Protein AF-A0A522CYC9-F1 (afdb_monomer)

Mean predicted aligned error: 10.77 Å

pLDDT: mean 76.11, std 18.71, range [29.5, 96.12]

Secondary structure (DSSP, 8-state):
-HHHHHHHHHHHHHHHHHHHHHHHHHHHHHH--HHHHHHHHHHHHTTSTTHHHHHHHHHHTTPEEEEE---STT--EEEETTSSS-EEEEE--S-HHHHHHHHHHHHHHHHHTTT-TT---TTT-SSSHHHHHHHHHHHHHHHHHHHHHHHHHHHHTT-THHHHHHTSSTTSHHHHHHHHHHHHS-GGGSSSHHHHHHHHHHHIIIIITHHHHHHHHHHHHHHHHT--SHHHHHHHHHHSPPP-----SSGGGGG-HHHHTS-HHHHHHHHHHHS-HHHHHHHHHHHHHHHTGGG--HHHHHHHHHHHHHHHHHHH-S-TT---------HHHHHHHHHHHHHTS--S--------

Structure (mmCIF, N/CA/C/O backbone):
data_AF-A0A522CYC9-F1
#
_entry.id   AF-A0A522CYC9-F1
#
loop_
_atom_site.group_PDB
_atom_site.id
_atom_site.type_symbol
_atom_site.label_atom_id
_atom_site.label_alt_id
_atom_site.label_comp_id
_atom_site.label_asym_id
_atom_site.label_entity_id
_atom_site.label_seq_id
_atom_site.pdbx_PDB_ins_code
_atom_site.Cartn_x
_atom_site.Cartn_y
_atom_site.Cartn_z
_atom_site.occupancy
_atom_site.B_iso_or_equiv
_atom_site.auth_seq_id
_atom_site.auth_comp_id
_atom_site.auth_asym_id
_atom_site.auth_atom_id
_atom_site.pdbx_PDB_model_num
ATOM 1 N N . MET A 1 1 ? 45.125 -26.666 10.778 1.00 46.59 1 MET A N 1
ATOM 2 C CA . MET A 1 1 ? 44.553 -25.326 10.512 1.00 46.59 1 MET A CA 1
ATOM 3 C C . MET A 1 1 ? 43.041 -25.344 10.253 1.00 46.59 1 MET A C 1
ATOM 5 O O . MET A 1 1 ? 42.410 -24.363 10.604 1.00 46.59 1 MET A O 1
ATOM 9 N N . ALA A 1 2 ? 42.432 -26.442 9.775 1.00 42.53 2 ALA A N 1
ATOM 10 C CA . ALA A 1 2 ? 40.970 -26.543 9.602 1.00 42.53 2 ALA A CA 1
ATOM 11 C C . ALA A 1 2 ? 40.150 -26.482 10.919 1.00 42.53 2 ALA A C 1
ATOM 13 O O . ALA A 1 2 ? 39.119 -25.826 10.970 1.00 42.53 2 ALA A O 1
ATOM 14 N N . ALA A 1 3 ? 40.645 -27.060 12.022 1.00 38.72 3 ALA A N 1
ATOM 15 C CA . ALA A 1 3 ? 39.919 -27.088 13.304 1.00 38.72 3 ALA A CA 1
ATOM 16 C C . ALA A 1 3 ? 39.781 -25.718 14.012 1.00 38.72 3 ALA A C 1
ATOM 18 O O . ALA A 1 3 ? 38.920 -25.551 14.871 1.00 38.72 3 ALA A O 1
ATOM 19 N N . VAL A 1 4 ? 40.618 -24.733 13.658 1.00 41.41 4 VAL A N 1
ATOM 20 C CA . VAL A 1 4 ? 40.588 -23.381 14.254 1.00 41.41 4 VAL A CA 1
ATOM 21 C C . VAL A 1 4 ? 39.594 -22.471 13.515 1.00 41.41 4 VAL A C 1
ATOM 23 O O . VAL A 1 4 ? 38.982 -21.606 14.137 1.00 41.41 4 VAL A O 1
ATOM 26 N N . GLN A 1 5 ? 39.364 -22.705 12.215 1.00 38.16 5 GLN A N 1
ATOM 27 C CA . GLN A 1 5 ? 38.328 -22.011 11.437 1.00 38.16 5 GLN A CA 1
ATOM 28 C C . GLN A 1 5 ? 36.912 -22.470 11.824 1.00 38.16 5 GLN A C 1
ATOM 30 O O . GLN A 1 5 ? 36.059 -21.619 12.070 1.00 38.16 5 GLN A O 1
ATOM 35 N N . ASP A 1 6 ? 36.694 -23.774 12.034 1.00 40.94 6 ASP A N 1
ATOM 36 C CA . ASP A 1 6 ? 35.400 -24.309 12.500 1.00 40.94 6 ASP A CA 1
ATOM 37 C C . ASP A 1 6 ? 35.011 -23.812 13.904 1.00 40.94 6 ASP A C 1
ATOM 39 O O . ASP A 1 6 ? 33.834 -23.591 14.197 1.00 40.94 6 ASP A O 1
ATOM 43 N N . GLN A 1 7 ? 35.981 -23.601 14.801 1.00 39.69 7 GLN A N 1
ATOM 44 C CA . GLN A 1 7 ? 35.713 -23.022 16.122 1.00 39.69 7 GLN A CA 1
ATOM 45 C C . GLN A 1 7 ? 35.408 -21.521 16.057 1.00 39.69 7 GLN A C 1
ATOM 47 O O . GLN A 1 7 ? 34.560 -21.055 16.819 1.00 39.69 7 GLN A O 1
ATOM 52 N N . ALA A 1 8 ? 36.043 -20.765 15.157 1.00 41.94 8 ALA A N 1
ATOM 53 C CA . ALA A 1 8 ? 35.801 -19.331 14.974 1.00 41.94 8 ALA A CA 1
ATOM 54 C C . ALA A 1 8 ? 34.427 -19.039 14.332 1.00 41.94 8 ALA A C 1
ATOM 56 O O . ALA A 1 8 ? 33.714 -18.125 14.756 1.00 41.94 8 ALA A O 1
ATOM 57 N N . GLU A 1 9 ? 33.997 -19.852 13.365 1.00 42.03 9 GLU A N 1
ATOM 58 C CA . GLU A 1 9 ? 32.658 -19.755 12.762 1.00 42.03 9 GLU A CA 1
ATOM 59 C C . GLU A 1 9 ? 31.554 -20.196 13.739 1.00 42.03 9 GLU A C 1
ATOM 61 O O . GLU A 1 9 ? 30.515 -19.539 13.861 1.00 42.03 9 GLU A O 1
ATOM 66 N N . ASN A 1 10 ? 31.800 -21.237 14.543 1.00 51.25 10 ASN A N 1
ATOM 67 C CA . ASN A 1 10 ? 30.853 -21.665 15.577 1.00 51.25 10 ASN A CA 1
ATOM 68 C C . ASN A 1 10 ? 30.738 -20.675 16.746 1.00 51.25 10 ASN A C 1
ATOM 70 O O . ASN A 1 10 ? 29.635 -20.462 17.260 1.00 51.25 10 ASN A O 1
ATOM 74 N N . SER A 1 11 ? 31.841 -20.047 17.159 1.00 49.53 11 SER A N 1
ATOM 75 C CA . SER A 1 11 ? 31.857 -19.060 18.250 1.00 49.53 11 SER A CA 1
ATOM 76 C C . SER A 1 11 ? 31.283 -17.706 17.827 1.00 49.53 11 SER A C 1
ATOM 78 O O . SER A 1 11 ? 30.498 -17.128 18.580 1.00 49.53 11 SER A O 1
ATOM 80 N N . SER A 1 12 ? 31.548 -17.241 16.603 1.00 57.38 12 SER A N 1
ATOM 81 C CA . SER A 1 12 ? 30.874 -16.063 16.033 1.00 57.38 12 SER A CA 1
ATOM 82 C C . SER A 1 12 ? 29.373 -16.309 15.816 1.00 57.38 12 SER A C 1
ATOM 84 O O . SER A 1 12 ? 28.549 -15.446 16.127 1.00 57.38 12 SER A O 1
ATOM 86 N N . GLY A 1 13 ? 28.980 -17.515 15.395 1.00 65.38 13 GLY A N 1
ATOM 87 C CA . GLY A 1 13 ? 27.580 -17.939 15.334 1.00 65.38 13 GLY A CA 1
ATOM 88 C C . GLY A 1 13 ? 26.902 -17.988 16.708 1.00 65.38 13 GLY A C 1
ATOM 89 O O . GLY A 1 13 ? 25.763 -17.540 16.851 1.00 65.38 13 GLY A O 1
ATOM 90 N N . ALA A 1 14 ? 27.592 -18.489 17.737 1.00 70.69 14 ALA A N 1
ATOM 91 C CA . ALA A 1 14 ? 27.088 -18.531 19.110 1.00 70.69 14 ALA A CA 1
ATOM 92 C C . ALA A 1 14 ? 26.943 -17.129 19.715 1.00 70.69 14 ALA A C 1
ATOM 94 O O . ALA A 1 14 ? 25.893 -16.822 20.282 1.00 70.69 14 ALA A O 1
ATOM 95 N N . PHE A 1 15 ? 27.937 -16.259 19.523 1.00 71.94 15 PHE A N 1
ATOM 96 C CA . PHE A 1 15 ? 27.879 -14.862 19.943 1.00 71.94 15 PHE A CA 1
ATOM 97 C C . PHE A 1 15 ? 26.728 -14.120 19.258 1.00 71.94 15 PHE A C 1
ATOM 99 O O . PHE A 1 15 ? 25.930 -13.472 19.928 1.00 71.94 15 PHE A O 1
ATOM 106 N N . ASN A 1 16 ? 26.556 -14.287 17.943 1.00 69.88 16 ASN A N 1
ATOM 107 C CA . ASN A 1 16 ? 25.453 -13.669 17.206 1.00 69.88 16 ASN A CA 1
ATOM 108 C C . ASN A 1 16 ? 24.076 -14.166 17.674 1.00 69.88 16 ASN A C 1
ATOM 110 O O . ASN A 1 16 ? 23.132 -13.378 17.764 1.00 69.88 16 ASN A O 1
ATOM 114 N N . ARG A 1 17 ? 23.939 -15.457 18.005 1.00 75.62 17 ARG A N 1
ATOM 115 C CA . ARG A 1 17 ? 22.706 -16.003 18.601 1.00 75.62 17 ARG A CA 1
ATOM 116 C C . ARG A 1 17 ? 22.456 -15.440 20.000 1.00 75.62 17 ARG A C 1
ATOM 118 O O . ARG A 1 17 ? 21.324 -15.058 20.295 1.00 75.62 17 ARG A O 1
ATOM 125 N N . ALA A 1 18 ? 23.490 -15.343 20.834 1.00 75.06 18 ALA A N 1
ATOM 126 C CA . ALA A 1 18 ? 23.397 -14.773 22.175 1.00 75.06 18 ALA A CA 1
ATOM 127 C C . ALA A 1 18 ? 23.039 -13.280 22.132 1.00 75.06 18 ALA A C 1
ATOM 129 O O . ALA A 1 18 ? 22.111 -12.861 22.815 1.00 75.06 18 ALA A O 1
ATOM 130 N N . ALA A 1 19 ? 23.685 -12.498 21.264 1.00 73.31 19 ALA A N 1
ATOM 131 C CA . ALA A 1 19 ? 23.404 -11.080 21.065 1.00 73.31 19 ALA A CA 1
ATOM 132 C C . ALA A 1 19 ? 21.971 -10.841 20.561 1.00 73.31 19 ALA A C 1
ATOM 134 O O . ALA A 1 19 ? 21.268 -9.985 21.095 1.00 73.31 19 ALA A O 1
ATOM 135 N N . LYS A 1 20 ? 21.488 -11.637 19.594 1.00 73.81 20 LYS A N 1
ATOM 136 C CA . LYS A 1 20 ? 20.085 -11.584 19.140 1.00 73.81 20 LYS A CA 1
ATOM 137 C C . LYS A 1 20 ? 19.104 -11.952 20.255 1.00 73.81 20 LYS A C 1
ATOM 139 O O . LYS A 1 20 ? 18.082 -11.286 20.404 1.00 73.81 20 LYS A O 1
ATOM 144 N N . SER A 1 21 ? 19.419 -12.977 21.045 1.00 79.25 21 SER A N 1
ATOM 145 C CA . SER A 1 21 ? 18.577 -13.423 22.163 1.00 79.25 21 SER A CA 1
ATOM 146 C C . SER A 1 21 ? 18.521 -12.376 23.274 1.00 79.25 21 SER A C 1
ATOM 148 O O . SER A 1 21 ? 17.442 -12.054 23.761 1.00 79.25 21 SER A O 1
ATOM 150 N N . PHE A 1 22 ? 19.662 -11.782 23.624 1.00 80.38 22 PHE A N 1
ATOM 151 C CA . PHE A 1 22 ? 19.756 -10.705 24.604 1.00 80.38 22 PHE A CA 1
ATOM 152 C C . PHE A 1 22 ? 19.054 -9.431 24.121 1.00 80.38 22 PHE A C 1
ATOM 154 O O . PHE A 1 22 ? 18.290 -8.831 24.872 1.00 80.38 22 PHE A O 1
ATOM 161 N N . GLY A 1 23 ? 19.228 -9.059 22.849 1.00 78.44 23 GLY A N 1
ATOM 162 C CA . GLY A 1 23 ? 18.508 -7.946 22.231 1.00 78.44 23 GLY A CA 1
ATOM 163 C C . GLY A 1 23 ? 16.993 -8.158 22.235 1.00 78.44 23 GLY A C 1
ATOM 164 O O . GLY A 1 23 ? 16.251 -7.262 22.626 1.00 78.44 23 GLY A O 1
ATOM 165 N N . SER A 1 24 ? 16.523 -9.359 21.880 1.00 76.69 24 SER A N 1
ATOM 166 C CA . SER A 1 24 ? 15.102 -9.722 21.978 1.00 76.69 24 SER A CA 1
ATOM 167 C C . SER A 1 24 ? 14.603 -9.697 23.424 1.00 76.69 24 SER A C 1
ATOM 169 O O . SER A 1 24 ? 13.508 -9.199 23.679 1.00 76.69 24 SER A O 1
ATOM 171 N N . TRP A 1 25 ? 15.401 -10.173 24.382 1.00 81.56 25 TRP A N 1
ATOM 172 C CA . TRP A 1 25 ? 15.061 -10.116 25.801 1.00 81.56 25 TRP A CA 1
ATOM 173 C C . TRP A 1 25 ? 14.920 -8.671 26.290 1.00 81.56 25 TRP A C 1
ATOM 175 O O . TRP A 1 25 ? 13.873 -8.328 26.833 1.00 81.56 25 TRP A O 1
ATOM 185 N N . LEU A 1 26 ? 15.903 -7.800 26.028 1.00 83.25 26 LEU A N 1
ATOM 186 C CA . LEU A 1 26 ? 15.838 -6.370 26.362 1.00 83.25 26 LEU A CA 1
ATOM 187 C C . LEU A 1 26 ? 14.618 -5.695 25.727 1.00 83.25 26 LEU A C 1
ATOM 189 O O . LEU A 1 26 ? 13.920 -4.910 26.371 1.00 83.25 26 LEU A O 1
ATOM 193 N N . TYR A 1 27 ? 14.328 -6.030 24.471 1.00 79.94 27 TYR A N 1
ATOM 194 C CA . TYR A 1 27 ? 13.169 -5.503 23.763 1.00 79.94 27 TYR A CA 1
ATOM 195 C C . TYR A 1 27 ? 11.852 -5.940 24.423 1.00 79.94 27 TYR A C 1
ATOM 197 O O . TYR A 1 27 ? 10.955 -5.120 24.616 1.00 79.94 27 TYR A O 1
ATOM 205 N N . GLN A 1 28 ? 11.744 -7.204 24.842 1.00 83.06 28 GLN A N 1
ATOM 206 C CA . GLN A 1 28 ? 10.580 -7.717 25.570 1.00 83.06 28 GLN A CA 1
ATOM 207 C C . GLN A 1 28 ? 10.461 -7.155 26.992 1.00 83.06 28 GLN A C 1
ATOM 209 O O . GLN A 1 28 ? 9.341 -6.970 27.460 1.00 83.06 28 GLN A O 1
ATOM 214 N N . GLN A 1 29 ? 11.570 -6.830 27.668 1.00 85.06 29 GLN A N 1
ATOM 215 C CA . GLN A 1 29 ? 11.522 -6.103 28.944 1.00 85.06 29 GLN A CA 1
ATOM 216 C C . GLN A 1 29 ? 10.927 -4.704 28.761 1.00 85.06 29 GLN A C 1
ATOM 218 O O . GLN A 1 29 ? 10.121 -4.260 29.573 1.00 85.06 29 GLN A O 1
ATOM 223 N N . ARG A 1 30 ? 11.277 -4.023 27.664 1.00 83.81 30 ARG A N 1
ATOM 224 C CA . ARG A 1 30 ? 10.788 -2.671 27.372 1.00 83.81 30 ARG A CA 1
ATOM 225 C C . ARG A 1 30 ? 9.341 -2.635 26.868 1.00 83.81 30 ARG A C 1
ATOM 227 O O . ARG A 1 30 ? 8.595 -1.741 27.248 1.00 83.81 30 ARG A O 1
ATOM 234 N N . HIS A 1 31 ? 8.953 -3.564 25.993 1.00 81.31 31 HIS A N 1
ATOM 235 C CA . HIS A 1 31 ? 7.681 -3.506 25.249 1.00 81.31 31 HIS A CA 1
ATOM 236 C C . HIS A 1 31 ? 6.658 -4.581 25.673 1.00 81.31 31 HIS A C 1
ATOM 238 O O . HIS A 1 31 ? 5.496 -4.569 25.251 1.00 81.31 31 HIS A O 1
ATOM 244 N N . GLY A 1 32 ? 7.056 -5.492 26.561 1.00 86.44 32 GLY A N 1
ATOM 245 C CA . GLY A 1 32 ? 6.285 -6.668 26.952 1.00 86.44 32 GLY A CA 1
ATOM 246 C C . GLY A 1 32 ? 6.609 -7.894 26.092 1.00 86.44 32 GLY A C 1
ATOM 247 O O . GLY A 1 32 ? 7.145 -7.791 24.985 1.00 86.44 32 GLY A O 1
ATOM 248 N N . LYS A 1 33 ? 6.268 -9.074 26.621 1.00 88.69 33 LYS A N 1
ATOM 249 C CA . LYS A 1 33 ? 6.528 -10.371 25.980 1.00 88.69 33 LYS A CA 1
ATOM 250 C C . LYS A 1 33 ? 5.798 -10.496 24.643 1.00 88.69 33 LYS A C 1
ATOM 252 O O . LYS A 1 33 ? 4.617 -10.157 24.552 1.00 88.69 33 LYS A O 1
ATOM 257 N N . HIS A 1 34 ? 6.480 -11.043 23.636 1.00 87.12 34 HIS A N 1
ATOM 258 C CA . HIS A 1 34 ? 5.928 -11.171 22.283 1.00 87.12 34 HIS A CA 1
ATOM 259 C C . HIS A 1 34 ? 4.630 -11.992 22.251 1.00 87.12 34 HIS A C 1
ATOM 261 O O . HIS A 1 34 ? 3.656 -11.536 21.660 1.00 87.12 34 HIS A O 1
ATOM 267 N N . ASP A 1 35 ? 4.572 -13.133 22.944 1.00 88.94 35 ASP A N 1
ATOM 268 C CA . ASP A 1 35 ? 3.388 -14.008 22.939 1.00 88.94 35 ASP A CA 1
ATOM 269 C C . ASP A 1 35 ? 2.172 -13.365 23.609 1.00 88.94 35 ASP A C 1
ATOM 271 O O . ASP A 1 35 ? 1.061 -13.426 23.084 1.00 88.94 35 ASP A O 1
ATOM 275 N N . THR A 1 36 ? 2.383 -12.679 24.737 1.00 91.75 36 THR A N 1
ATOM 276 C CA . THR A 1 36 ? 1.318 -11.937 25.425 1.00 91.75 36 THR A CA 1
ATOM 277 C C . THR A 1 36 ? 0.765 -10.833 24.528 1.00 91.75 36 THR A C 1
ATOM 279 O O . THR A 1 36 ? -0.448 -10.679 24.409 1.00 91.75 36 THR A O 1
ATOM 282 N N . ARG A 1 37 ? 1.647 -10.088 23.848 1.00 90.94 37 ARG A N 1
ATOM 283 C CA . ARG A 1 37 ? 1.242 -9.021 22.925 1.00 90.94 37 ARG A CA 1
ATOM 284 C C . ARG A 1 37 ? 0.564 -9.556 21.674 1.00 90.94 37 ARG A C 1
ATOM 286 O O . ARG A 1 37 ? -0.405 -8.959 21.221 1.00 90.94 37 ARG A O 1
ATOM 293 N N . LYS A 1 38 ? 1.025 -10.691 21.148 1.00 93.50 38 LYS A N 1
ATOM 294 C CA . LYS A 1 38 ? 0.374 -11.386 20.037 1.00 93.50 38 LYS A CA 1
ATOM 295 C C . LYS A 1 38 ? -1.059 -11.771 20.402 1.00 93.50 38 LYS A C 1
ATOM 297 O O . LYS A 1 38 ? -1.961 -11.489 19.623 1.00 93.50 38 LYS A O 1
ATOM 302 N N . ALA A 1 39 ? -1.275 -12.370 21.573 1.00 93.81 39 ALA A N 1
ATOM 303 C CA . ALA A 1 39 ? -2.609 -12.763 22.022 1.00 93.81 39 ALA A CA 1
ATOM 304 C C . ALA A 1 39 ? -3.557 -11.557 22.184 1.00 93.81 39 ALA A C 1
ATOM 306 O O . ALA A 1 39 ? -4.671 -11.593 21.669 1.00 93.81 39 ALA A O 1
ATOM 307 N N . ASP A 1 40 ? -3.099 -10.477 22.828 1.00 94.06 40 ASP A N 1
ATOM 308 C CA . ASP A 1 40 ? -3.872 -9.234 23.008 1.00 94.06 40 ASP A CA 1
ATOM 309 C C . ASP A 1 40 ? -4.210 -8.567 21.660 1.00 94.06 40 ASP A C 1
ATOM 311 O O . ASP A 1 40 ? -5.368 -8.267 21.375 1.00 94.06 40 ASP A O 1
ATOM 315 N N . MET A 1 41 ? -3.223 -8.432 20.768 1.00 95.06 41 MET A N 1
ATOM 316 C CA . MET A 1 41 ? -3.412 -7.918 19.405 1.00 95.06 41 MET A CA 1
ATOM 317 C C . MET A 1 41 ? -4.458 -8.725 18.621 1.00 95.06 41 MET A C 1
ATOM 319 O O . MET A 1 41 ? -5.353 -8.141 18.012 1.00 95.06 41 MET A O 1
ATOM 323 N N . LEU A 1 42 ? -4.363 -10.060 18.641 1.00 96.00 42 LEU A N 1
ATOM 324 C CA . LEU A 1 42 ? -5.317 -10.938 17.957 1.00 96.00 42 LEU A CA 1
ATOM 325 C C . LEU A 1 42 ? -6.728 -10.793 18.536 1.00 96.00 42 LEU A C 1
ATOM 327 O O . LEU A 1 42 ? -7.687 -10.704 17.772 1.00 96.00 42 LEU A O 1
ATOM 331 N N . ALA A 1 43 ? -6.854 -10.730 19.865 1.00 95.75 43 ALA A N 1
ATOM 332 C CA . ALA A 1 43 ? -8.136 -10.541 20.536 1.00 95.75 43 ALA A CA 1
ATOM 333 C C . ALA A 1 43 ? -8.792 -9.207 20.148 1.00 95.75 43 ALA A C 1
ATOM 335 O O . ALA A 1 43 ? -9.988 -9.176 19.874 1.00 95.75 43 ALA A O 1
ATOM 336 N N . ARG A 1 44 ? -8.006 -8.128 20.054 1.00 95.44 44 ARG A N 1
ATOM 337 C CA . ARG A 1 44 ? -8.478 -6.804 19.618 1.00 95.44 44 ARG A CA 1
ATOM 338 C C . ARG A 1 44 ? -8.939 -6.800 18.170 1.00 95.44 44 ARG A C 1
ATOM 340 O O . ARG A 1 44 ? -10.042 -6.351 17.895 1.00 95.44 44 ARG A O 1
ATOM 347 N N . VAL A 1 45 ? -8.154 -7.355 17.247 1.00 95.00 45 VAL A N 1
ATOM 348 C CA . VAL A 1 45 ? -8.590 -7.449 15.843 1.00 95.00 45 VAL A CA 1
ATOM 349 C C . VAL A 1 45 ? -9.857 -8.295 15.715 1.00 95.00 45 VAL A C 1
ATOM 351 O O . VAL A 1 45 ? -10.722 -7.975 14.908 1.00 95.00 45 VAL A O 1
ATOM 354 N N . ALA A 1 46 ? -10.041 -9.318 16.550 1.00 93.75 46 ALA A N 1
ATOM 355 C CA . ALA A 1 46 ? -11.275 -10.102 16.581 1.00 93.75 46 ALA A CA 1
ATOM 356 C C . ALA A 1 46 ? -12.532 -9.306 16.996 1.00 93.75 46 ALA A C 1
ATOM 358 O O . ALA A 1 46 ? -13.637 -9.802 16.771 1.00 93.75 46 ALA A O 1
ATOM 359 N N . THR A 1 47 ? -12.413 -8.112 17.586 1.00 91.69 47 THR A N 1
ATOM 360 C CA . THR A 1 47 ? -13.572 -7.251 17.891 1.00 91.69 47 THR A CA 1
ATOM 361 C C . THR A 1 47 ? -13.886 -6.256 16.776 1.00 91.69 47 THR A C 1
ATOM 363 O O . THR A 1 47 ? -14.961 -5.655 16.774 1.00 91.69 47 THR A O 1
ATOM 366 N N . PHE A 1 48 ? -12.986 -6.091 15.805 1.00 91.44 48 PHE A N 1
ATOM 367 C CA . PHE A 1 48 ? -13.218 -5.227 14.656 1.00 91.44 48 PHE A CA 1
ATOM 368 C C . PHE A 1 48 ? -14.283 -5.841 13.733 1.00 91.44 48 PHE A C 1
ATOM 370 O O . PHE A 1 48 ? -14.274 -7.059 13.512 1.00 91.44 48 PHE A O 1
ATOM 377 N N . PRO A 1 49 ? -15.182 -5.032 13.140 1.00 86.00 49 PRO A N 1
ATOM 378 C CA . PRO A 1 49 ? -16.066 -5.488 12.071 1.00 86.00 49 PRO A CA 1
ATOM 379 C C . PRO A 1 49 ? -15.307 -6.258 10.975 1.00 86.00 49 PRO A C 1
ATOM 381 O O . PRO A 1 49 ? -14.416 -5.715 10.332 1.00 86.00 49 PRO A O 1
ATOM 384 N N . GLY A 1 50 ? -15.634 -7.539 10.772 1.00 84.06 50 GLY A N 1
ATOM 385 C CA . GLY A 1 50 ? -14.959 -8.416 9.798 1.00 84.06 50 GLY A CA 1
ATOM 386 C C . GLY A 1 50 ? -13.588 -8.965 10.230 1.00 84.06 50 GLY A C 1
ATOM 387 O O . GLY A 1 50 ? -12.995 -9.767 9.509 1.00 84.06 50 GLY A O 1
ATOM 388 N N . GLY A 1 51 ? -13.082 -8.604 11.413 1.00 89.19 51 GLY A N 1
ATOM 389 C CA . GLY A 1 51 ? -11.775 -9.048 11.907 1.00 89.19 51 GLY A CA 1
ATOM 390 C C . GLY A 1 51 ? -11.695 -10.543 12.191 1.00 89.19 51 GLY A C 1
ATOM 391 O O . GLY A 1 51 ? -10.721 -11.185 11.803 1.00 89.19 51 GLY A O 1
ATOM 392 N N . GLN A 1 52 ? -12.743 -11.141 12.766 1.00 92.06 52 GLN A N 1
ATOM 393 C CA . GLN A 1 52 ? -12.791 -12.599 12.953 1.00 92.06 52 GLN A CA 1
ATOM 394 C C . GLN A 1 52 ? -12.751 -13.354 11.623 1.00 92.06 52 GLN A C 1
ATOM 396 O O . GLN A 1 52 ? -12.046 -14.353 11.516 1.00 92.06 52 GLN A O 1
ATOM 401 N N . GLU A 1 53 ? -13.469 -12.871 10.605 1.00 89.19 53 GLU A N 1
ATOM 402 C CA . GLU A 1 53 ? -13.477 -13.479 9.271 1.00 89.19 53 GLU A CA 1
ATOM 403 C C . GLU A 1 53 ? -12.069 -13.462 8.662 1.00 89.19 53 GLU A C 1
ATOM 405 O O . GLU A 1 53 ? -11.588 -14.490 8.183 1.00 89.19 53 GLU A O 1
ATOM 410 N N . LEU A 1 54 ? -11.376 -12.321 8.738 1.00 88.06 54 LEU A N 1
ATOM 411 C CA . LEU A 1 54 ? -10.007 -12.181 8.239 1.00 88.06 54 LEU A CA 1
ATOM 412 C C . LEU A 1 54 ? -9.014 -13.071 8.994 1.00 88.06 54 LEU A C 1
ATOM 414 O O . LEU A 1 54 ? -8.196 -13.740 8.362 1.00 88.06 54 LEU A O 1
ATOM 418 N N . LEU A 1 55 ? -9.108 -13.141 10.323 1.00 93.00 55 LEU A N 1
ATOM 419 C CA . LEU A 1 55 ? -8.255 -14.009 11.141 1.00 93.00 55 LEU A CA 1
ATOM 420 C C . LEU A 1 55 ? -8.494 -15.494 10.843 1.00 93.00 55 LEU A C 1
ATOM 422 O O . LEU A 1 55 ? -7.544 -16.259 10.677 1.00 93.00 55 LEU A O 1
ATOM 426 N N . GLN A 1 56 ? -9.755 -15.910 10.716 1.00 91.31 56 GLN A N 1
ATOM 427 C CA . GLN A 1 56 ? -10.098 -17.276 10.315 1.00 91.31 56 GLN A CA 1
ATOM 428 C C . GLN A 1 56 ? -9.588 -17.588 8.910 1.00 91.31 56 GLN A C 1
ATOM 430 O O . GLN A 1 56 ? -9.134 -18.702 8.646 1.00 91.31 56 GLN A O 1
ATOM 435 N N . LYS A 1 57 ? -9.641 -16.614 8.000 1.00 88.06 57 LYS A N 1
ATOM 436 C CA . LYS A 1 57 ? -9.119 -16.763 6.645 1.00 88.06 57 LYS A CA 1
ATOM 437 C C . LYS A 1 57 ? -7.602 -16.927 6.629 1.00 88.06 57 LYS A C 1
ATOM 439 O O . LYS A 1 57 ? -7.114 -17.816 5.934 1.00 88.06 57 LYS A O 1
ATOM 444 N N . ALA A 1 58 ? -6.882 -16.139 7.427 1.00 89.31 58 ALA A N 1
ATOM 445 C CA . ALA A 1 58 ? -5.443 -16.286 7.624 1.00 89.31 58 ALA A CA 1
ATOM 446 C C . ALA A 1 58 ? -5.098 -17.694 8.129 1.00 89.31 58 ALA A C 1
ATOM 448 O O . ALA A 1 58 ? -4.279 -18.388 7.526 1.00 89.31 58 ALA A O 1
ATOM 449 N N . ALA A 1 59 ? -5.808 -18.164 9.159 1.00 90.69 59 ALA A N 1
ATOM 450 C CA . ALA A 1 59 ? -5.617 -19.498 9.722 1.00 90.69 59 ALA A CA 1
ATOM 451 C C . ALA A 1 59 ? -5.892 -20.619 8.703 1.00 90.69 59 ALA A C 1
ATOM 453 O O . ALA A 1 59 ? -5.072 -21.521 8.548 1.00 90.69 59 ALA A O 1
ATOM 454 N N . LYS A 1 60 ? -7.001 -20.544 7.950 1.00 88.69 60 LYS A N 1
ATOM 455 C CA . LYS A 1 60 ? -7.343 -21.521 6.893 1.00 88.69 60 LYS A CA 1
ATOM 456 C C . LYS A 1 60 ? -6.287 -21.608 5.790 1.00 88.69 60 LYS A C 1
ATOM 458 O O . LYS A 1 60 ? -6.175 -22.638 5.136 1.00 88.69 60 LYS A O 1
ATOM 463 N N . ARG A 1 61 ? -5.534 -20.531 5.578 1.00 83.19 61 ARG A N 1
ATOM 464 C CA . ARG A 1 61 ? -4.464 -20.429 4.577 1.00 83.19 61 ARG A CA 1
ATOM 465 C C . ARG A 1 61 ? -3.087 -20.798 5.121 1.00 83.19 61 ARG A C 1
ATOM 467 O O . ARG A 1 61 ? -2.107 -20.676 4.397 1.00 83.19 61 ARG A O 1
ATOM 474 N N . GLY A 1 62 ? -3.002 -21.204 6.387 1.00 88.19 62 GLY A N 1
ATOM 475 C CA . GLY A 1 62 ? -1.729 -21.479 7.042 1.00 88.19 62 GLY A CA 1
ATOM 476 C C . GLY A 1 62 ? -0.855 -20.237 7.222 1.00 88.19 62 GLY A C 1
ATOM 477 O O . GLY A 1 62 ? 0.343 -20.386 7.428 1.00 88.19 62 GLY A O 1
ATOM 478 N N . VAL A 1 63 ? -1.418 -19.022 7.151 1.00 88.62 63 VAL A N 1
ATOM 479 C CA . VAL A 1 63 ? -0.648 -17.784 7.335 1.00 88.62 63 VAL A CA 1
ATOM 480 C C . VAL A 1 63 ? -0.207 -17.685 8.792 1.00 88.62 63 VAL A C 1
ATOM 482 O O . VAL A 1 63 ? -1.029 -17.618 9.709 1.00 88.62 63 VAL A O 1
ATOM 485 N N . SER A 1 64 ? 1.104 -17.649 9.009 1.00 91.62 64 SER A N 1
ATOM 486 C CA . SER A 1 64 ? 1.699 -17.456 10.325 1.00 91.62 64 SER A CA 1
ATOM 487 C C . SER A 1 64 ? 1.665 -15.978 10.707 1.00 91.62 64 SER A C 1
ATOM 489 O O . SER A 1 64 ? 2.232 -15.142 10.013 1.00 91.62 64 SER A O 1
ATOM 491 N N . ILE A 1 65 ? 1.026 -15.636 11.826 1.00 93.56 65 ILE A N 1
ATOM 492 C CA . ILE A 1 65 ? 1.094 -14.281 12.392 1.00 93.56 65 ILE A CA 1
ATOM 493 C C . ILE A 1 65 ? 2.205 -14.260 13.440 1.00 93.56 65 ILE A C 1
ATOM 495 O O . ILE A 1 65 ? 2.126 -14.980 14.441 1.00 93.56 65 ILE A O 1
ATOM 499 N N . VAL A 1 66 ? 3.230 -13.436 13.244 1.00 91.81 66 VAL A N 1
ATOM 500 C CA . VAL A 1 66 ? 4.389 -13.334 14.140 1.00 91.81 66 VAL A CA 1
ATOM 501 C C . VAL A 1 66 ? 4.530 -11.925 14.701 1.00 91.81 66 VAL A C 1
ATOM 503 O O . VAL A 1 66 ? 4.236 -10.936 14.038 1.00 91.81 66 VAL A O 1
ATOM 506 N N . VAL A 1 67 ? 4.995 -11.835 15.946 1.00 90.25 67 VAL A N 1
ATOM 507 C CA . VAL A 1 67 ? 5.311 -10.568 16.609 1.00 90.25 67 VAL A CA 1
ATOM 508 C C . VAL A 1 67 ? 6.810 -10.540 16.863 1.00 90.25 67 VAL A C 1
ATOM 510 O O . VAL A 1 67 ? 7.338 -11.415 17.546 1.00 90.25 67 VAL A O 1
ATOM 513 N N . ALA A 1 68 ? 7.495 -9.542 16.314 1.00 82.31 68 ALA A N 1
ATOM 514 C CA . ALA A 1 68 ? 8.952 -9.447 16.356 1.00 82.31 68 ALA A CA 1
ATOM 515 C C . ALA A 1 68 ? 9.413 -8.024 16.710 1.00 82.31 68 ALA A C 1
ATOM 517 O O . ALA A 1 68 ? 8.622 -7.079 16.640 1.00 82.31 68 ALA A O 1
ATOM 518 N N . PRO A 1 69 ? 10.683 -7.833 17.110 1.00 76.38 69 PRO A N 1
ATOM 519 C CA . PRO A 1 69 ? 11.243 -6.496 17.257 1.00 76.38 69 PRO A CA 1
ATOM 520 C C . PRO A 1 69 ? 11.113 -5.693 15.959 1.00 76.38 69 PRO A C 1
ATOM 522 O O . PRO A 1 69 ? 11.296 -6.231 14.863 1.00 76.38 69 PRO A O 1
ATOM 525 N N . LYS A 1 70 ? 10.821 -4.397 16.091 1.00 68.88 70 LYS A N 1
ATOM 526 C CA . LYS A 1 70 ? 10.764 -3.471 14.956 1.00 68.88 70 LYS A CA 1
ATOM 527 C C . LYS A 1 70 ? 12.112 -3.448 14.226 1.00 68.88 70 LYS A C 1
ATOM 529 O O . LYS A 1 70 ? 13.131 -3.157 14.848 1.00 68.88 70 LYS A O 1
ATOM 534 N N . LYS A 1 71 ? 12.113 -3.765 12.926 1.00 64.69 71 LYS A N 1
ATOM 535 C CA . LYS A 1 71 ? 13.337 -3.814 12.105 1.00 64.69 71 LYS A CA 1
ATOM 536 C C . LYS A 1 71 ? 13.766 -2.430 11.619 1.00 64.69 71 LYS A C 1
ATOM 538 O O . LYS A 1 71 ? 14.952 -2.131 11.633 1.00 64.69 71 LYS A O 1
ATOM 543 N N . GLU A 1 72 ? 12.805 -1.592 11.231 1.00 61.59 72 GLU A N 1
ATOM 544 C CA . GLU A 1 72 ? 13.047 -0.272 10.639 1.00 61.59 72 GLU A CA 1
ATOM 545 C C . GLU A 1 72 ? 12.028 0.758 11.147 1.00 61.59 72 GLU A C 1
ATOM 547 O O . GLU A 1 72 ? 10.904 0.425 11.533 1.00 61.59 72 GLU A O 1
ATOM 552 N N . ILE A 1 73 ? 12.412 2.037 11.162 1.00 54.09 73 ILE A N 1
ATOM 553 C CA . ILE A 1 73 ? 11.501 3.139 11.492 1.00 54.09 73 ILE A CA 1
ATOM 554 C C . ILE A 1 73 ? 10.406 3.216 10.415 1.00 54.09 73 ILE A C 1
ATOM 556 O O . ILE A 1 73 ? 10.711 3.268 9.234 1.00 54.09 73 ILE A O 1
ATOM 560 N N . GLY A 1 74 ? 9.135 3.231 10.830 1.00 57.97 74 GLY A N 1
ATOM 561 C CA . GLY A 1 74 ? 7.980 3.292 9.918 1.00 57.97 74 GLY A CA 1
ATOM 562 C C . GLY A 1 74 ? 7.487 1.943 9.375 1.00 57.97 74 GLY A C 1
ATOM 563 O O . GLY A 1 74 ? 6.414 1.907 8.794 1.00 57.97 74 GLY A O 1
ATOM 564 N N . SER A 1 75 ? 8.204 0.836 9.609 1.00 69.25 75 SER A N 1
ATOM 565 C CA . SER A 1 75 ? 7.696 -0.517 9.335 1.00 69.25 75 SER A CA 1
ATOM 566 C C . SER A 1 75 ? 6.999 -1.061 10.584 1.00 69.25 75 SER A C 1
ATOM 568 O O . SER A 1 75 ? 7.656 -1.478 11.543 1.00 69.25 75 SER A O 1
ATOM 570 N N . ASP A 1 76 ? 5.670 -0.974 10.601 1.00 80.94 76 ASP A N 1
ATOM 571 C CA . ASP A 1 76 ? 4.828 -1.465 11.702 1.00 80.94 76 ASP A CA 1
ATOM 572 C C . ASP A 1 76 ? 4.273 -2.874 11.440 1.00 80.94 76 ASP A C 1
ATOM 574 O O . ASP A 1 76 ? 4.017 -3.623 12.388 1.00 80.94 76 ASP A O 1
ATOM 578 N N . GLY A 1 77 ? 4.210 -3.273 10.169 1.00 85.94 77 GLY A N 1
ATOM 579 C CA . GLY A 1 77 ? 3.828 -4.604 9.726 1.00 85.94 77 GLY A CA 1
ATOM 580 C C . GLY A 1 77 ? 4.455 -4.981 8.383 1.00 85.94 77 GLY A C 1
ATOM 581 O O . GLY A 1 77 ? 5.148 -4.177 7.751 1.00 85.94 77 GLY A O 1
ATOM 582 N N . TYR A 1 78 ? 4.272 -6.243 8.001 1.00 85.31 78 TYR A N 1
ATOM 583 C CA . TYR A 1 78 ? 4.375 -6.720 6.626 1.00 85.31 78 TYR A CA 1
ATOM 584 C C . TYR A 1 78 ? 3.540 -7.986 6.440 1.00 85.31 78 TYR A C 1
ATOM 586 O O . TYR A 1 78 ? 3.416 -8.800 7.359 1.00 85.31 78 TYR A O 1
ATOM 594 N N . TYR A 1 79 ? 3.096 -8.214 5.210 1.00 84.75 79 TYR A N 1
ATOM 595 C CA . TYR A 1 79 ? 2.634 -9.503 4.720 1.00 84.75 79 TYR A CA 1
ATOM 596 C C . TYR A 1 79 ? 3.600 -10.039 3.657 1.00 84.75 79 TYR A C 1
ATOM 598 O O . TYR A 1 79 ? 3.811 -9.428 2.611 1.00 84.75 79 TYR A O 1
ATOM 606 N N . ASP A 1 80 ? 4.194 -11.199 3.933 1.00 79.19 80 ASP A N 1
ATOM 607 C CA . ASP A 1 80 ? 5.103 -11.911 3.042 1.00 79.19 80 ASP A CA 1
ATOM 608 C C . ASP A 1 80 ? 4.483 -13.243 2.629 1.00 79.19 80 ASP A C 1
ATOM 610 O O . ASP A 1 80 ? 4.531 -14.254 3.336 1.00 79.19 80 ASP A O 1
ATOM 614 N N . ALA A 1 81 ? 3.884 -13.223 1.449 1.00 75.00 81 ALA A N 1
ATOM 615 C CA . ALA A 1 81 ? 3.218 -14.371 0.873 1.00 75.00 81 ALA A CA 1
ATOM 616 C C . ALA A 1 81 ? 4.173 -15.352 0.166 1.00 75.00 81 ALA A C 1
ATOM 618 O O . ALA A 1 81 ? 3.753 -16.444 -0.205 1.00 75.00 81 ALA A O 1
ATOM 619 N N . ALA A 1 82 ? 5.453 -14.992 0.003 1.00 72.12 82 ALA A N 1
ATOM 620 C CA . ALA A 1 82 ? 6.462 -15.850 -0.615 1.00 72.12 82 ALA A CA 1
ATOM 621 C C . ALA A 1 82 ? 7.174 -16.773 0.388 1.00 72.12 82 ALA A C 1
ATOM 623 O O . ALA A 1 82 ? 7.945 -17.639 -0.033 1.00 72.12 82 ALA A O 1
ATOM 624 N N . LYS A 1 83 ? 6.952 -16.583 1.693 1.00 74.62 83 LYS A N 1
ATOM 625 C CA . LYS A 1 83 ? 7.424 -17.503 2.732 1.00 74.62 83 LYS A CA 1
ATOM 626 C C . LYS A 1 83 ? 6.616 -18.795 2.746 1.00 74.62 83 LYS A C 1
ATOM 628 O O . LYS A 1 83 ? 5.448 -18.812 2.379 1.00 74.62 83 LYS A O 1
ATOM 633 N N . GLU A 1 84 ? 7.252 -19.857 3.234 1.00 79.25 84 GLU A N 1
ATOM 634 C CA . GLU A 1 84 ? 6.642 -21.169 3.449 1.00 79.25 84 GLU A CA 1
ATOM 635 C C . GLU A 1 84 ? 6.764 -21.538 4.942 1.00 79.25 84 GLU A C 1
ATOM 637 O O . GLU A 1 84 ? 7.854 -21.916 5.386 1.00 79.25 84 GLU A O 1
ATOM 642 N N . PRO A 1 85 ? 5.691 -21.393 5.746 1.00 83.94 85 PRO A N 1
ATOM 643 C CA . PRO A 1 85 ? 4.374 -20.871 5.366 1.00 83.94 85 PRO A CA 1
ATOM 644 C C . PRO A 1 85 ? 4.366 -19.340 5.154 1.00 83.94 85 PRO A C 1
ATOM 646 O O . PRO A 1 85 ? 5.241 -18.653 5.695 1.00 83.94 85 PRO A O 1
ATOM 649 N N . PRO A 1 86 ? 3.365 -18.785 4.437 1.00 84.00 86 PRO A N 1
ATOM 650 C CA . PRO A 1 86 ? 3.164 -17.341 4.324 1.00 84.00 86 PRO A CA 1
ATOM 651 C C . PRO A 1 86 ? 3.090 -16.673 5.698 1.00 84.00 86 PRO A C 1
ATOM 653 O O . PRO A 1 86 ? 2.586 -17.268 6.652 1.00 84.00 86 PRO A O 1
ATOM 656 N N . GLU A 1 87 ? 3.546 -15.429 5.818 1.00 88.19 87 GLU A N 1
ATOM 657 C CA . GLU A 1 87 ? 3.707 -14.786 7.125 1.00 88.19 87 GLU A CA 1
ATOM 658 C C . GLU A 1 87 ? 3.179 -13.350 7.149 1.00 88.19 87 GLU A C 1
ATOM 660 O O . GLU A 1 87 ? 3.457 -12.566 6.248 1.00 88.19 87 GLU A O 1
ATOM 665 N N . ILE A 1 88 ? 2.472 -12.986 8.220 1.00 90.38 88 ILE A N 1
ATOM 666 C CA . ILE A 1 88 ? 2.244 -11.595 8.619 1.00 90.38 88 ILE A CA 1
ATOM 667 C C . ILE A 1 88 ? 3.139 -11.305 9.819 1.00 90.38 88 ILE A C 1
ATOM 669 O O . ILE A 1 88 ? 2.978 -11.917 10.877 1.00 90.38 88 ILE A O 1
ATOM 673 N N . GLY A 1 89 ? 4.077 -10.375 9.675 1.00 90.25 89 GLY A N 1
ATOM 674 C CA . GLY A 1 89 ? 4.927 -9.927 10.773 1.00 90.25 89 GLY A CA 1
ATOM 675 C C . GLY A 1 89 ? 4.487 -8.572 11.297 1.00 90.25 89 GLY A C 1
ATOM 676 O O . GLY A 1 89 ? 4.376 -7.636 10.520 1.00 90.25 89 GLY A O 1
ATOM 677 N N . ILE A 1 90 ? 4.293 -8.449 12.611 1.00 92.88 90 ILE A N 1
ATOM 678 C CA . ILE A 1 90 ? 3.938 -7.189 13.277 1.00 92.88 90 ILE A CA 1
ATOM 679 C C . ILE A 1 90 ? 5.050 -6.770 14.235 1.00 92.88 90 ILE A C 1
ATOM 681 O O . ILE A 1 90 ? 5.560 -7.572 15.030 1.00 92.88 90 ILE A O 1
ATOM 685 N N . ALA A 1 91 ? 5.427 -5.495 14.175 1.00 88.56 91 ALA A N 1
ATOM 686 C CA . ALA A 1 91 ? 6.398 -4.922 15.090 1.00 88.56 91 ALA A CA 1
ATOM 687 C C . ALA A 1 91 ? 5.808 -4.827 16.507 1.00 88.56 91 ALA A C 1
ATOM 689 O O . ALA A 1 91 ? 4.737 -4.261 16.719 1.00 88.56 91 ALA A O 1
ATOM 690 N N . ASN A 1 92 ? 6.526 -5.334 17.511 1.00 88.38 92 ASN A N 1
ATOM 691 C CA . ASN A 1 92 ? 6.124 -5.183 18.910 1.00 88.38 92 ASN A CA 1
ATOM 692 C C . ASN A 1 92 ? 6.388 -3.752 19.408 1.00 88.38 92 ASN 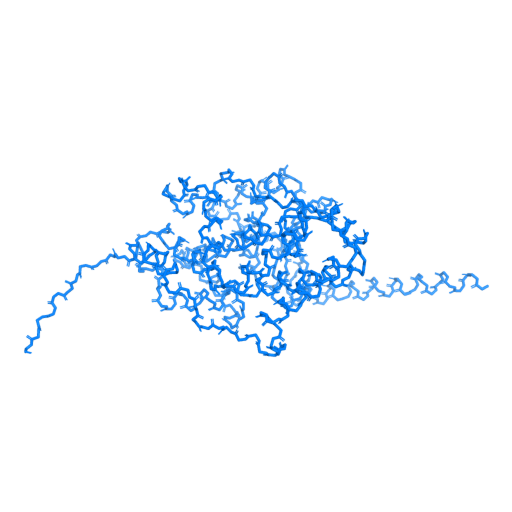A C 1
ATOM 694 O O . ASN A 1 92 ? 7.379 -3.477 20.072 1.00 88.38 92 ASN A O 1
ATOM 698 N N . SER A 1 93 ? 5.486 -2.822 19.110 1.00 84.19 93 SER A N 1
ATOM 699 C CA . SER A 1 93 ? 5.605 -1.426 19.550 1.00 84.19 93 SER A CA 1
ATOM 700 C C . SER A 1 93 ? 5.412 -1.242 21.064 1.00 84.19 93 SER A C 1
ATOM 702 O O . SER A 1 93 ? 5.731 -0.186 21.611 1.00 84.19 93 SER A O 1
ATOM 704 N N . GLY A 1 94 ? 4.889 -2.254 21.763 1.00 83.81 94 GLY A N 1
ATOM 705 C CA . GLY A 1 94 ? 4.428 -2.150 23.148 1.00 83.81 94 GLY A CA 1
ATOM 706 C C . GLY A 1 94 ? 3.081 -1.435 23.307 1.00 83.81 94 GLY A C 1
ATOM 707 O O . GLY A 1 94 ? 2.569 -1.380 24.423 1.00 83.81 94 GLY A O 1
ATOM 708 N N . ASN A 1 95 ? 2.488 -0.944 22.213 1.00 88.19 95 ASN A N 1
ATOM 709 C CA . ASN A 1 95 ? 1.146 -0.371 22.167 1.00 88.19 95 ASN A CA 1
ATOM 710 C C . ASN A 1 95 ? 0.194 -1.358 21.454 1.00 88.19 95 ASN A C 1
ATOM 712 O O . ASN A 1 95 ? 0.234 -1.454 20.225 1.00 88.19 95 ASN A O 1
ATOM 716 N N . PRO A 1 96 ? -0.673 -2.082 22.190 1.00 89.31 96 PRO A N 1
ATOM 717 C CA . PRO A 1 96 ? -1.590 -3.061 21.604 1.00 89.31 96 PRO A CA 1
ATOM 718 C C . PRO A 1 96 ? -2.552 -2.494 20.562 1.00 89.31 96 PRO A C 1
ATOM 720 O O . PRO A 1 96 ? -2.880 -3.195 19.609 1.00 89.31 96 PRO A O 1
ATOM 723 N N . ALA A 1 97 ? -2.987 -1.240 20.715 1.00 91.19 97 ALA A N 1
ATOM 724 C CA . ALA A 1 97 ? -3.865 -0.595 19.746 1.00 91.19 97 ALA A CA 1
ATOM 725 C C . ALA A 1 97 ? -3.130 -0.369 18.417 1.00 91.19 97 ALA A C 1
ATOM 727 O O . ALA A 1 97 ? -3.634 -0.760 17.369 1.00 91.19 97 ALA A O 1
ATOM 728 N N . ALA A 1 98 ? -1.892 0.139 18.469 1.00 90.00 98 ALA A N 1
ATOM 729 C CA . ALA A 1 98 ? -1.041 0.287 17.284 1.00 90.00 98 ALA A CA 1
ATOM 730 C C . ALA A 1 98 ? -0.777 -1.061 16.594 1.00 90.00 98 ALA A C 1
ATOM 732 O O . ALA A 1 98 ? -0.878 -1.173 15.378 1.00 90.00 98 ALA A O 1
ATOM 733 N N . MET A 1 99 ? -0.475 -2.103 17.377 1.00 92.56 99 MET A N 1
ATOM 734 C CA . MET A 1 99 ? -0.246 -3.450 16.845 1.00 92.56 99 MET A CA 1
ATOM 735 C C . MET A 1 99 ? -1.504 -4.036 16.192 1.00 92.56 99 MET A C 1
ATOM 737 O O . MET A 1 99 ? -1.406 -4.694 15.161 1.00 92.56 99 MET A O 1
ATOM 741 N N . ALA A 1 100 ? -2.686 -3.794 16.765 1.00 94.56 100 ALA A N 1
ATOM 742 C CA . ALA A 1 100 ? -3.952 -4.241 16.193 1.00 94.56 100 ALA A CA 1
ATOM 743 C C . ALA A 1 100 ? -4.293 -3.507 14.886 1.00 94.56 100 ALA A C 1
ATOM 745 O O . ALA A 1 100 ? -4.737 -4.158 13.943 1.00 94.56 100 ALA A O 1
ATOM 746 N N . MET A 1 101 ? -4.043 -2.194 14.795 1.00 93.12 101 MET A N 1
ATOM 747 C CA . MET A 1 101 ? -4.215 -1.442 13.542 1.00 93.12 101 MET A CA 1
ATOM 748 C C . MET A 1 101 ? -3.248 -1.928 12.457 1.00 93.12 101 MET A C 1
ATOM 750 O O . MET A 1 101 ? -3.683 -2.203 11.341 1.00 93.12 101 MET A O 1
ATOM 754 N N . ALA A 1 102 ? -1.977 -2.156 12.806 1.00 91.94 102 ALA A N 1
ATOM 755 C CA . ALA A 1 102 ? -1.001 -2.739 11.889 1.00 91.94 102 ALA A CA 1
ATOM 756 C C . ALA A 1 102 ? -1.426 -4.143 11.424 1.00 91.94 102 ALA A C 1
ATOM 758 O O . ALA A 1 102 ? -1.392 -4.442 10.237 1.00 91.94 102 ALA A O 1
ATOM 759 N N . LEU A 1 103 ? -1.905 -5.008 12.327 1.00 94.06 103 LEU A N 1
ATOM 760 C CA . LEU A 1 103 ? -2.416 -6.322 11.928 1.00 94.06 103 LEU A CA 1
ATOM 761 C C . LEU A 1 103 ? -3.638 -6.211 11.009 1.00 94.06 103 LEU A C 1
ATOM 763 O O . LEU A 1 103 ? -3.743 -6.957 10.038 1.00 94.06 103 LEU A O 1
ATOM 767 N N . TRP A 1 104 ? -4.562 -5.298 11.305 1.00 92.25 104 TRP A N 1
ATOM 768 C CA . TRP A 1 104 ? -5.723 -5.040 10.457 1.00 92.25 104 TRP A CA 1
ATOM 769 C C . TRP A 1 104 ? -5.307 -4.620 9.041 1.00 92.25 104 TRP A C 1
ATOM 771 O O . TRP A 1 104 ? -5.847 -5.145 8.066 1.00 92.25 104 TRP A O 1
ATOM 781 N N . HIS A 1 105 ? -4.302 -3.751 8.932 1.00 91.69 105 HIS A N 1
ATOM 782 C CA . HIS A 1 105 ? -3.687 -3.335 7.674 1.00 91.69 105 HIS A CA 1
ATOM 783 C C . HIS A 1 105 ? -3.105 -4.532 6.898 1.00 91.69 105 HIS A C 1
ATOM 785 O O . HIS A 1 105 ? -3.474 -4.778 5.751 1.00 91.69 105 HIS A O 1
ATOM 791 N N . GLU A 1 106 ? -2.281 -5.367 7.533 1.00 89.81 106 GLU A N 1
ATOM 792 C CA . GLU A 1 106 ? -1.657 -6.511 6.850 1.00 89.81 106 GLU A CA 1
ATOM 793 C C . GLU A 1 106 ? -2.653 -7.620 6.472 1.00 89.81 106 GLU A C 1
ATOM 795 O O . GLU A 1 106 ? -2.506 -8.292 5.447 1.00 89.81 106 GLU A O 1
ATOM 800 N N . LEU A 1 107 ? -3.717 -7.813 7.258 1.00 88.62 107 LEU A N 1
ATOM 801 C CA . LEU A 1 107 ? -4.798 -8.737 6.903 1.00 88.62 107 LEU A CA 1
ATOM 802 C C . LEU A 1 107 ? -5.568 -8.266 5.662 1.00 88.62 107 LEU A C 1
ATOM 804 O O . LEU A 1 107 ? -6.065 -9.104 4.902 1.00 88.62 107 LEU A O 1
ATOM 808 N N . ARG A 1 108 ? -5.653 -6.948 5.429 1.00 86.12 108 ARG A N 1
ATOM 809 C CA . ARG A 1 108 ? -6.215 -6.390 4.190 1.00 86.12 108 ARG A CA 1
ATOM 810 C C . ARG A 1 108 ? -5.339 -6.748 2.999 1.00 86.12 108 ARG A C 1
ATOM 812 O O . ARG A 1 108 ? -5.877 -7.252 2.015 1.00 86.12 108 ARG A O 1
ATOM 819 N N . HIS A 1 109 ? -4.020 -6.615 3.122 1.00 83.69 109 HIS A N 1
ATOM 820 C CA . HIS A 1 109 ? -3.096 -7.093 2.095 1.00 83.69 109 HIS A CA 1
ATOM 821 C C . HIS A 1 109 ? -3.259 -8.585 1.825 1.00 83.69 109 HIS A C 1
ATOM 823 O O . HIS A 1 109 ? -3.487 -8.984 0.686 1.00 83.69 109 HIS A O 1
ATOM 829 N N . MET A 1 110 ? -3.273 -9.430 2.857 1.00 83.69 110 MET A N 1
ATOM 830 C CA . MET A 1 110 ? -3.514 -10.866 2.680 1.00 83.69 110 MET A CA 1
ATOM 831 C C . MET A 1 110 ? -4.792 -11.162 1.877 1.00 83.69 110 MET A C 1
ATOM 833 O O . MET A 1 110 ? -4.793 -12.051 1.020 1.00 83.69 110 MET A O 1
ATOM 837 N N . ARG A 1 111 ? -5.866 -10.403 2.120 1.00 78.06 111 ARG A N 1
ATOM 838 C CA . ARG A 1 111 ? -7.135 -10.516 1.388 1.00 78.06 111 ARG A CA 1
ATOM 839 C C . ARG A 1 111 ? -7.034 -10.066 -0.078 1.00 78.06 111 ARG A C 1
ATOM 841 O O . ARG A 1 111 ? -7.681 -10.634 -0.947 1.00 78.06 111 ARG A O 1
ATOM 848 N N . GLN A 1 112 ? -6.226 -9.055 -0.376 1.00 73.50 112 GLN A N 1
ATOM 849 C CA . GLN A 1 112 ? -6.000 -8.573 -1.747 1.00 73.50 112 GLN A CA 1
ATOM 850 C C . GLN A 1 112 ? -5.213 -9.585 -2.601 1.00 73.50 112 GLN A C 1
ATOM 852 O O . GLN A 1 112 ? -5.320 -9.591 -3.827 1.00 73.50 112 GLN A O 1
ATOM 857 N N . HIS A 1 113 ? -4.445 -10.478 -1.970 1.00 67.75 113 HIS A N 1
ATOM 858 C CA . HIS A 1 113 ? -3.578 -11.448 -2.652 1.00 67.75 113 HIS A CA 1
ATOM 859 C C . HIS A 1 113 ? -4.167 -12.849 -2.741 1.00 67.75 113 HIS A C 1
ATOM 861 O O . HIS A 1 113 ? -3.436 -13.831 -2.885 1.00 67.75 113 HIS A O 1
ATOM 867 N N . GLU A 1 114 ? -5.494 -12.961 -2.680 1.00 60.12 114 GLU A N 1
ATOM 868 C CA . GLU A 1 114 ? -6.163 -14.246 -2.541 1.00 60.12 114 GLU A CA 1
ATOM 869 C C . GLU A 1 114 ? -5.863 -15.277 -3.631 1.00 60.12 114 GLU A C 1
ATOM 871 O O . GLU A 1 114 ? -5.823 -16.460 -3.284 1.00 60.12 114 GLU A O 1
ATOM 876 N N . GLY A 1 115 ? -5.541 -14.839 -4.851 1.00 51.28 115 GLY A N 1
ATOM 877 C CA . GLY A 1 115 ? -5.129 -15.695 -5.970 1.00 51.28 115 GLY A CA 1
ATOM 878 C C . GLY A 1 115 ? -3.670 -15.543 -6.414 1.00 51.28 115 GLY A C 1
ATOM 879 O O . GLY A 1 115 ? -3.268 -16.164 -7.396 1.00 51.28 115 GLY A O 1
ATOM 880 N N . ASN A 1 116 ? -2.854 -14.717 -5.742 1.00 51.72 116 ASN A N 1
ATOM 881 C CA . ASN A 1 116 ? -1.460 -14.510 -6.148 1.00 51.72 116 ASN A CA 1
ATOM 882 C C . ASN A 1 116 ? -0.524 -14.129 -4.979 1.00 51.72 116 ASN A C 1
ATOM 884 O O . ASN A 1 116 ? -0.193 -12.952 -4.797 1.00 51.72 116 ASN A O 1
ATOM 888 N N . PRO A 1 117 ? -0.019 -15.123 -4.225 1.00 45.44 117 PRO A N 1
ATOM 889 C CA . PRO A 1 117 ? 0.902 -14.926 -3.101 1.00 45.44 117 PRO A CA 1
ATOM 890 C C . PRO A 1 117 ? 2.298 -14.408 -3.512 1.00 45.44 117 PRO A C 1
ATOM 892 O O . PRO A 1 117 ? 3.177 -14.197 -2.690 1.00 45.44 117 PRO A O 1
ATOM 895 N N . ALA A 1 118 ? 2.545 -14.155 -4.795 1.00 45.78 118 ALA A N 1
ATOM 896 C CA . ALA A 1 118 ? 3.744 -13.455 -5.242 1.00 45.78 118 ALA A CA 1
ATOM 897 C C . ALA A 1 118 ? 3.565 -11.931 -5.365 1.00 45.78 118 ALA A C 1
ATOM 899 O O . ALA A 1 118 ? 4.514 -11.226 -5.720 1.00 45.78 118 ALA A O 1
ATOM 900 N N . GLY A 1 119 ? 2.339 -11.438 -5.157 1.00 43.59 119 GLY A N 1
ATOM 901 C CA . GLY A 1 119 ? 1.869 -10.152 -5.666 1.00 43.59 119 GLY A CA 1
ATOM 902 C C . GLY A 1 119 ? 2.403 -8.908 -4.961 1.00 43.59 119 GLY A C 1
ATOM 903 O O . GLY A 1 119 ? 2.536 -7.886 -5.627 1.00 43.59 119 GLY A O 1
ATOM 904 N N . MET A 1 120 ? 2.786 -8.979 -3.681 1.00 48.59 120 MET A N 1
ATOM 905 C CA . MET A 1 120 ? 3.378 -7.841 -2.954 1.00 48.59 120 MET A CA 1
ATOM 906 C C . MET A 1 120 ? 4.896 -7.824 -3.015 1.00 48.59 120 MET A C 1
ATOM 908 O O . MET A 1 120 ? 5.570 -7.677 -1.998 1.00 48.59 120 MET A O 1
ATOM 912 N N . ALA A 1 121 ? 5.484 -7.896 -4.206 1.00 48.56 121 ALA A N 1
ATOM 913 C CA . ALA A 1 121 ? 6.793 -7.266 -4.305 1.00 48.56 121 ALA A CA 1
ATOM 914 C C . ALA A 1 121 ? 6.552 -5.766 -4.504 1.00 48.56 121 ALA A C 1
ATOM 916 O O . ALA A 1 121 ? 6.614 -5.268 -5.629 1.00 48.56 121 ALA A O 1
ATOM 917 N N . PHE A 1 122 ? 6.299 -5.035 -3.408 1.00 52.00 122 PHE A N 1
ATOM 918 C CA . PHE A 1 122 ? 6.623 -3.608 -3.350 1.00 52.00 122 PHE A CA 1
ATOM 919 C C . PHE A 1 122 ? 8.113 -3.503 -3.642 1.00 52.00 122 PHE A C 1
ATOM 921 O O . PHE A 1 122 ? 8.957 -3.785 -2.797 1.00 52.00 122 PHE A O 1
ATOM 928 N N . GLY A 1 123 ? 8.445 -3.327 -4.917 1.00 55.91 123 GLY A N 1
ATOM 929 C CA . GLY A 1 123 ? 9.606 -4.050 -5.420 1.00 55.91 123 GLY A CA 1
ATOM 930 C C . GLY A 1 123 ? 10.163 -3.605 -6.753 1.00 55.91 123 GLY A C 1
ATOM 931 O O . GLY A 1 123 ? 11.141 -4.208 -7.175 1.00 55.91 123 GLY A O 1
ATOM 932 N N . GLY A 1 124 ? 9.575 -2.611 -7.427 1.00 55.28 124 GLY A N 1
ATOM 933 C CA . GLY A 1 124 ? 9.961 -2.290 -8.803 1.00 55.28 124 GLY A CA 1
ATOM 934 C C . GLY A 1 124 ? 9.825 -3.505 -9.728 1.00 55.28 124 GLY A C 1
ATOM 935 O O . GLY A 1 124 ? 10.741 -3.781 -10.497 1.00 55.28 124 GLY A O 1
ATOM 936 N N . GLN A 1 125 ? 8.738 -4.280 -9.591 1.00 72.44 125 GLN A N 1
ATOM 937 C CA . GLN A 1 125 ? 8.516 -5.486 -10.396 1.00 72.44 125 GLN A CA 1
ATOM 938 C C . GLN A 1 125 ? 8.706 -5.177 -11.884 1.00 72.44 125 GLN A C 1
ATOM 940 O O . GLN A 1 125 ? 8.184 -4.192 -12.405 1.00 72.44 125 GLN A O 1
ATOM 945 N N . LEU A 1 126 ? 9.465 -6.036 -12.565 1.00 74.88 126 LEU A N 1
ATOM 946 C CA . LEU A 1 126 ? 9.785 -5.846 -13.976 1.00 74.88 126 LEU A CA 1
ATOM 947 C C . LEU A 1 126 ? 8.736 -6.457 -14.897 1.00 74.88 126 LEU A C 1
ATOM 949 O O . LEU A 1 126 ? 8.660 -6.052 -16.046 1.00 74.88 126 LEU A O 1
ATOM 953 N N . LYS A 1 127 ? 7.934 -7.424 -14.445 1.00 78.00 127 LYS A N 1
ATOM 954 C CA . LYS A 1 127 ? 6.863 -8.002 -15.264 1.00 78.00 127 LYS A CA 1
ATOM 955 C C . LYS A 1 127 ? 5.602 -7.149 -15.131 1.00 78.00 127 LYS A C 1
ATOM 957 O O . LYS A 1 127 ? 5.017 -7.085 -14.059 1.00 78.00 127 LYS A O 1
ATOM 962 N N . ASP A 1 128 ? 5.202 -6.512 -16.231 1.00 79.25 128 ASP A N 1
ATOM 963 C CA . ASP A 1 128 ? 4.105 -5.531 -16.275 1.00 79.25 128 ASP A CA 1
ATOM 964 C C . ASP A 1 128 ? 4.261 -4.379 -15.251 1.00 79.25 128 ASP A C 1
ATOM 966 O O . ASP A 1 128 ? 3.405 -4.188 -14.382 1.00 79.25 128 ASP A O 1
ATOM 970 N N . PRO A 1 129 ? 5.366 -3.601 -15.320 1.00 83.12 129 PRO A N 1
ATOM 971 C CA . PRO A 1 129 ? 5.726 -2.601 -14.315 1.00 83.12 129 PRO A CA 1
ATOM 972 C C . PRO A 1 129 ? 4.662 -1.523 -14.116 1.00 83.12 129 PRO A C 1
ATOM 974 O O . PRO A 1 129 ? 4.576 -0.952 -13.031 1.00 83.12 129 PRO A O 1
ATOM 977 N N . ARG A 1 130 ? 3.850 -1.212 -15.131 1.00 84.56 130 ARG A N 1
ATOM 978 C CA . ARG A 1 130 ? 2.747 -0.259 -14.965 1.00 84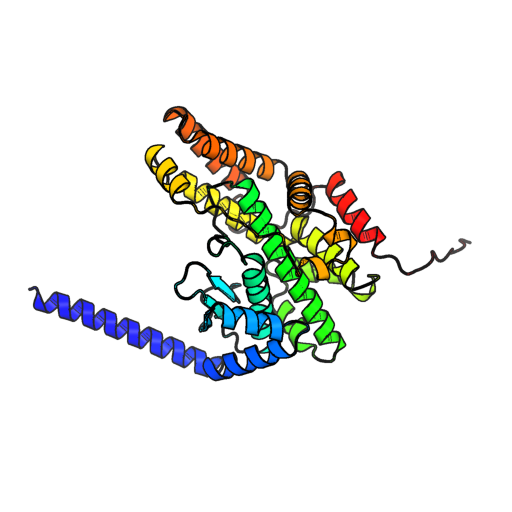.56 130 ARG A CA 1
ATOM 979 C C . ARG A 1 130 ? 1.655 -0.846 -14.078 1.00 84.56 130 ARG A C 1
ATOM 981 O O . ARG A 1 130 ? 1.214 -0.189 -13.138 1.00 84.56 130 ARG A O 1
ATOM 988 N N . THR A 1 131 ? 1.203 -2.052 -14.396 1.00 80.00 131 THR A N 1
ATOM 989 C CA . THR A 1 131 ? 0.140 -2.718 -13.643 1.00 80.00 131 THR A CA 1
ATOM 990 C C . THR A 1 131 ? 0.605 -3.014 -12.222 1.00 80.00 131 THR A C 1
ATOM 992 O O . THR A 1 131 ? -0.085 -2.643 -11.280 1.00 80.00 131 THR A O 1
ATOM 995 N N . ALA A 1 132 ? 1.816 -3.553 -12.048 1.00 79.19 132 ALA A N 1
ATOM 996 C CA . ALA A 1 132 ? 2.384 -3.821 -10.729 1.00 79.19 132 ALA A CA 1
ATOM 997 C C . ALA A 1 132 ? 2.456 -2.564 -9.846 1.00 79.19 132 ALA A C 1
ATOM 999 O O . ALA A 1 132 ? 2.081 -2.606 -8.675 1.00 79.19 132 ALA A O 1
ATOM 1000 N N . HIS A 1 133 ? 2.869 -1.428 -10.419 1.00 84.31 133 HIS A N 1
ATOM 1001 C CA . HIS A 1 133 ? 2.886 -0.152 -9.712 1.00 84.31 133 HIS A CA 1
ATOM 1002 C C . HIS A 1 133 ? 1.491 0.261 -9.227 1.00 84.31 133 HIS A C 1
ATOM 1004 O O . HIS A 1 133 ? 1.300 0.530 -8.044 1.00 84.31 133 HIS A O 1
ATOM 1010 N N . LEU A 1 134 ? 0.510 0.299 -10.133 1.00 82.75 134 LEU A N 1
ATOM 1011 C CA . LEU A 1 134 ? -0.843 0.763 -9.816 1.00 82.75 134 LEU A CA 1
ATOM 1012 C C . LEU A 1 134 ? -1.549 -0.169 -8.833 1.00 82.75 134 LEU A C 1
ATOM 1014 O O . LEU A 1 134 ? -2.244 0.306 -7.944 1.00 82.75 134 LEU A O 1
ATOM 1018 N N . MET A 1 135 ? -1.346 -1.478 -8.964 1.00 79.50 135 MET A N 1
ATOM 1019 C CA . MET A 1 135 ? -1.922 -2.469 -8.060 1.00 79.50 135 MET A CA 1
ATOM 1020 C C . MET A 1 135 ? -1.354 -2.346 -6.650 1.00 79.50 135 MET A C 1
ATOM 1022 O O . MET A 1 135 ? -2.131 -2.321 -5.702 1.00 79.50 135 MET A O 1
ATOM 1026 N N . GLY A 1 136 ? -0.033 -2.193 -6.507 1.00 79.88 136 GLY A N 1
ATOM 1027 C CA . GLY A 1 136 ? 0.576 -1.935 -5.200 1.00 79.88 136 GLY A CA 1
ATOM 1028 C C . GLY A 1 136 ? 0.041 -0.648 -4.567 1.00 79.88 136 GLY A C 1
ATOM 1029 O O . GLY A 1 136 ? -0.337 -0.632 -3.404 1.00 79.88 136 GLY A O 1
ATOM 1030 N N . MET A 1 137 ? -0.086 0.422 -5.351 1.00 85.38 137 MET A N 1
ATOM 1031 C CA . MET A 1 137 ? -0.652 1.686 -4.868 1.00 85.38 137 MET A CA 1
ATOM 1032 C C . MET A 1 137 ? -2.111 1.549 -4.420 1.00 85.38 137 MET A C 1
ATOM 1034 O O . MET A 1 137 ? -2.479 2.057 -3.364 1.00 85.38 137 MET A O 1
ATOM 1038 N N . MET A 1 138 ? -2.935 0.836 -5.194 1.00 84.06 138 MET A N 1
ATOM 1039 C CA . MET A 1 138 ? -4.325 0.561 -4.825 1.00 84.06 138 MET A CA 1
ATOM 1040 C C . MET A 1 138 ? -4.413 -0.292 -3.558 1.00 84.06 138 MET A C 1
ATOM 1042 O O . MET A 1 138 ? -5.277 -0.028 -2.728 1.00 84.06 138 MET A O 1
ATOM 1046 N N . ALA A 1 139 ? -3.518 -1.270 -3.392 1.00 82.62 139 ALA A N 1
ATOM 1047 C CA . ALA A 1 139 ? -3.454 -2.119 -2.208 1.00 82.62 139 ALA A CA 1
ATOM 1048 C C . ALA A 1 139 ? -3.192 -1.305 -0.928 1.00 82.62 139 ALA A C 1
ATOM 1050 O O . ALA A 1 139 ? -3.940 -1.436 0.041 1.00 82.62 139 ALA A O 1
ATOM 1051 N N . GLU A 1 140 ? -2.197 -0.412 -0.952 1.00 86.38 140 GLU A N 1
ATOM 1052 C CA . GLU A 1 140 ? -1.876 0.496 0.163 1.00 86.38 140 GLU A CA 1
ATOM 1053 C C . GLU A 1 140 ? -3.001 1.487 0.437 1.00 86.38 140 GLU A C 1
ATOM 1055 O O . GLU A 1 140 ? -3.416 1.669 1.579 1.00 86.38 140 GLU A O 1
ATOM 1060 N N . ALA A 1 141 ? -3.531 2.129 -0.610 1.00 88.69 141 ALA A N 1
ATOM 1061 C CA . ALA A 1 141 ? -4.614 3.094 -0.453 1.00 88.69 141 ALA A CA 1
ATOM 1062 C C . ALA A 1 141 ? -5.831 2.436 0.210 1.00 88.69 141 ALA A C 1
ATOM 1064 O O . ALA A 1 141 ? -6.458 3.031 1.086 1.00 88.69 141 ALA A O 1
ATOM 1065 N N . ASP A 1 142 ? -6.148 1.202 -0.177 1.00 87.75 142 ASP A N 1
ATOM 1066 C CA . ASP A 1 142 ? -7.236 0.407 0.385 1.00 87.75 142 ASP A CA 1
ATOM 1067 C C . ASP A 1 142 ? -6.976 -0.018 1.840 1.00 87.75 142 ASP A C 1
ATOM 1069 O O . ASP A 1 142 ? -7.893 0.050 2.669 1.00 87.75 142 ASP A O 1
ATOM 1073 N N . ALA A 1 143 ? -5.743 -0.404 2.176 1.00 88.69 143 ALA A N 1
ATOM 1074 C CA . ALA A 1 143 ? -5.353 -0.759 3.536 1.00 88.69 143 ALA A CA 1
ATOM 1075 C C . ALA A 1 143 ? -5.408 0.461 4.475 1.00 88.69 143 ALA A C 1
ATOM 1077 O O . ALA A 1 143 ? -6.135 0.425 5.469 1.00 88.69 143 ALA A O 1
ATOM 1078 N N . PHE A 1 144 ? -4.788 1.587 4.100 1.00 91.50 144 PHE A N 1
ATOM 1079 C CA . PHE A 1 144 ? -4.836 2.834 4.877 1.00 91.50 144 PHE A CA 1
ATOM 1080 C C . PHE A 1 144 ? -6.245 3.412 5.007 1.00 91.50 144 PHE A C 1
ATOM 1082 O O . PHE A 1 144 ? -6.600 3.949 6.057 1.00 91.50 144 PHE A O 1
ATOM 1089 N N . THR A 1 145 ? -7.076 3.306 3.968 1.00 91.94 145 THR A N 1
ATOM 1090 C CA . THR A 1 145 ? -8.468 3.771 4.043 1.00 91.94 145 THR A CA 1
ATOM 1091 C C . THR A 1 145 ? -9.255 2.964 5.076 1.00 91.94 145 THR A C 1
ATOM 1093 O O . THR A 1 145 ? -9.935 3.545 5.924 1.00 91.94 145 THR A O 1
ATOM 1096 N N . ALA A 1 146 ? -9.141 1.632 5.043 1.00 90.56 146 ALA A N 1
ATOM 1097 C CA . ALA A 1 146 ? -9.815 0.765 6.007 1.00 90.56 146 ALA A CA 1
ATOM 1098 C C . ALA A 1 146 ? -9.271 0.926 7.427 1.00 90.56 146 ALA A C 1
ATOM 1100 O O . ALA A 1 146 ? -10.041 0.874 8.382 1.00 90.56 146 ALA A O 1
ATOM 1101 N N . GLU A 1 147 ? -7.962 1.117 7.569 1.00 91.88 147 GLU A N 1
ATOM 1102 C CA . GLU A 1 147 ? -7.319 1.420 8.844 1.00 91.88 147 GLU A CA 1
ATOM 1103 C C . GLU A 1 147 ? -7.847 2.739 9.421 1.00 91.88 147 GLU A C 1
ATOM 1105 O O . GLU A 1 147 ? -8.291 2.776 10.567 1.00 91.88 147 GLU A O 1
ATOM 1110 N N . THR A 1 148 ? -7.916 3.796 8.606 1.00 93.75 148 THR A N 1
ATOM 1111 C CA . THR A 1 148 ? -8.437 5.102 9.039 1.00 93.75 148 THR A CA 1
ATOM 1112 C C . THR A 1 148 ? -9.888 5.000 9.492 1.00 93.75 148 THR A C 1
ATOM 1114 O O . THR A 1 148 ? -10.238 5.489 10.568 1.00 93.75 148 THR A O 1
ATOM 1117 N N . LEU A 1 149 ? -10.746 4.359 8.689 1.00 93.00 149 LEU A N 1
ATOM 1118 C CA . LEU A 1 149 ? -12.158 4.212 9.031 1.00 93.00 149 LEU A CA 1
ATOM 1119 C C . LEU A 1 149 ? -12.326 3.392 10.316 1.00 93.00 149 LEU A C 1
ATOM 1121 O O . LEU A 1 149 ? -13.090 3.792 11.191 1.00 93.00 149 LEU A O 1
ATOM 1125 N N . MET A 1 150 ? -11.579 2.295 10.466 1.00 92.81 150 MET A N 1
ATOM 1126 C CA . MET A 1 150 ? -11.606 1.486 11.685 1.00 92.81 150 MET A CA 1
ATOM 1127 C C . MET A 1 150 ? -11.197 2.311 12.911 1.00 92.81 150 MET A C 1
ATOM 1129 O O . MET A 1 150 ? -11.889 2.287 13.926 1.00 92.81 150 MET A O 1
ATOM 1133 N N . ALA A 1 151 ? -10.122 3.097 12.818 1.00 94.06 151 ALA A N 1
ATOM 1134 C CA . ALA A 1 151 ? -9.670 3.955 13.910 1.00 94.06 151 ALA A CA 1
ATOM 1135 C C . ALA A 1 151 ? -10.725 5.009 14.302 1.00 94.06 151 ALA A C 1
ATOM 1137 O O . ALA A 1 151 ? -10.965 5.244 15.488 1.00 94.06 151 ALA A O 1
ATOM 1138 N N . LEU A 1 152 ? -11.399 5.613 13.317 1.00 94.50 152 LEU A N 1
ATOM 1139 C CA . LEU A 1 152 ? -12.500 6.558 13.539 1.00 94.50 152 LEU A CA 1
ATOM 1140 C C . LEU A 1 152 ? -13.718 5.888 14.191 1.00 94.50 152 LEU A C 1
ATOM 1142 O O . LEU A 1 152 ? -14.300 6.441 15.126 1.00 94.50 152 LEU A O 1
ATOM 1146 N N . GLN A 1 153 ? -14.081 4.685 13.742 1.00 93.12 153 GLN A N 1
ATOM 1147 C CA . GLN A 1 153 ? -15.165 3.897 14.330 1.00 93.12 153 GLN A CA 1
ATOM 1148 C C . GLN A 1 153 ? -14.854 3.527 15.786 1.00 93.12 153 GLN A C 1
ATOM 1150 O O . GLN A 1 153 ? -15.691 3.749 16.658 1.00 93.12 153 GLN A O 1
ATOM 1155 N N . GLN A 1 154 ? -13.636 3.059 16.077 1.00 94.50 154 GLN A N 1
ATOM 1156 C CA . GLN A 1 154 ? -13.199 2.759 17.444 1.00 94.50 154 GLN A CA 1
ATOM 1157 C C . GLN A 1 154 ? -13.238 3.998 18.341 1.00 94.50 154 GLN A C 1
ATOM 1159 O O . GLN A 1 154 ? -13.778 3.940 19.447 1.00 94.50 154 GLN A O 1
ATOM 1164 N N . LYS A 1 155 ? -12.771 5.148 17.840 1.00 94.88 155 LYS A N 1
ATOM 1165 C CA . LYS A 1 155 ? -12.865 6.426 18.553 1.00 94.88 155 LYS A CA 1
ATOM 1166 C C . LYS A 1 155 ? -14.314 6.786 18.887 1.00 94.88 155 LYS A C 1
ATOM 1168 O O . LYS A 1 155 ? -14.601 7.160 20.022 1.00 94.88 155 LYS A O 1
ATOM 1173 N N . LYS A 1 156 ? -15.240 6.629 17.935 1.00 92.75 156 LYS A N 1
ATOM 1174 C CA . LYS A 1 156 ? -16.679 6.859 18.153 1.00 92.75 156 LYS A CA 1
ATOM 1175 C C . LYS A 1 156 ? -17.284 5.878 19.166 1.00 92.75 156 LYS A C 1
ATOM 11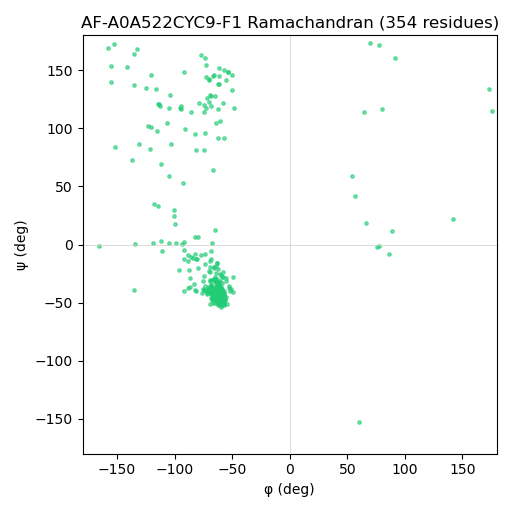77 O O . LYS A 1 156 ? -18.185 6.254 19.909 1.00 92.75 156 LYS A O 1
ATOM 1182 N N . SER A 1 157 ? -16.774 4.650 19.220 1.00 93.38 157 SER A N 1
ATOM 1183 C CA . SER A 1 157 ? -17.164 3.615 20.184 1.00 93.38 157 SER A CA 1
ATOM 1184 C C . SER A 1 157 ? -16.523 3.767 21.571 1.00 93.38 157 SER A C 1
ATOM 1186 O O . SER A 1 157 ? -16.723 2.899 22.416 1.00 93.38 157 SER A O 1
ATOM 1188 N N . GLY A 1 158 ? -15.787 4.854 21.832 1.00 94.75 158 GLY A N 1
ATOM 1189 C CA . GLY A 1 158 ? -15.172 5.119 23.135 1.00 94.75 158 GLY A CA 1
ATOM 1190 C C . GLY A 1 158 ? -13.772 4.530 23.320 1.00 94.75 158 GLY A C 1
ATOM 1191 O O . GLY A 1 158 ? -13.264 4.564 24.436 1.00 94.75 158 GLY A O 1
ATOM 1192 N N . ASN A 1 159 ? -13.137 4.054 22.244 1.00 94.50 159 ASN A N 1
ATOM 1193 C CA . ASN A 1 159 ? -11.764 3.541 22.235 1.00 94.50 159 ASN A CA 1
ATOM 1194 C C . ASN A 1 159 ? -10.841 4.480 21.419 1.00 94.50 159 ASN A C 1
ATOM 1196 O O . ASN A 1 159 ? -10.439 4.147 20.295 1.00 94.50 159 ASN A O 1
ATOM 1200 N N . PRO A 1 160 ? -10.549 5.704 21.905 1.00 94.69 160 PRO A N 1
ATOM 1201 C CA . PRO A 1 160 ? -9.753 6.687 21.166 1.00 94.69 160 PRO A CA 1
ATOM 1202 C C . PRO A 1 160 ? -8.296 6.256 20.955 1.00 94.69 160 PRO A C 1
ATOM 1204 O O . PRO A 1 160 ? -7.648 6.751 20.034 1.00 94.69 160 PRO A O 1
ATOM 1207 N N . GLU A 1 161 ? -7.789 5.301 21.738 1.00 93.69 161 GLU A N 1
ATOM 1208 C CA . GLU A 1 161 ? -6.394 4.870 21.691 1.00 93.69 161 GLU A CA 1
ATOM 1209 C C . GLU A 1 161 ? -5.976 4.295 20.330 1.00 93.69 161 GLU A C 1
ATOM 1211 O O . GLU A 1 161 ? -4.798 4.354 19.985 1.00 93.69 161 GLU A O 1
ATOM 1216 N N . TYR A 1 162 ? -6.915 3.769 19.535 1.00 92.94 162 TYR A N 1
ATOM 1217 C CA . TYR A 1 162 ? -6.642 3.291 18.173 1.00 92.94 162 TYR A CA 1
ATOM 1218 C C . TYR A 1 162 ? -6.373 4.447 17.207 1.00 92.94 162 TYR A C 1
ATOM 1220 O O . TYR A 1 162 ? -5.449 4.379 16.397 1.00 92.94 162 TYR A O 1
ATOM 1228 N N . PHE A 1 163 ? -7.141 5.531 17.328 1.00 93.00 163 PHE A N 1
ATOM 1229 C CA . PHE A 1 163 ? -6.925 6.752 16.557 1.00 93.00 163 PHE A CA 1
ATOM 1230 C C . PHE A 1 163 ? -5.625 7.438 16.981 1.00 93.00 163 PHE A C 1
ATOM 1232 O O . PHE A 1 163 ? -4.800 7.783 16.138 1.00 93.00 163 PHE A O 1
ATOM 1239 N N . ASP A 1 164 ? -5.394 7.564 18.287 1.00 91.19 164 ASP A N 1
ATOM 1240 C CA . ASP A 1 164 ? -4.176 8.179 18.816 1.00 91.19 164 ASP A CA 1
ATOM 1241 C C . ASP A 1 164 ? -2.924 7.369 18.445 1.00 91.19 164 ASP A C 1
ATOM 1243 O O . ASP A 1 164 ? -1.881 7.938 18.123 1.00 91.19 164 ASP A O 1
ATOM 1247 N N . ALA A 1 165 ? -3.024 6.036 18.429 1.00 86.19 165 ALA A N 1
ATOM 1248 C CA . ALA A 1 165 ? -1.948 5.154 17.990 1.00 86.19 165 ALA A CA 1
ATOM 1249 C C . ALA A 1 165 ? -1.574 5.384 16.520 1.00 86.19 165 ALA A C 1
ATOM 1251 O O . ALA A 1 165 ? -0.388 5.540 16.213 1.00 86.19 165 ALA A O 1
ATOM 1252 N N . MET A 1 166 ? -2.573 5.452 15.636 1.00 84.31 166 MET A N 1
ATOM 1253 C CA . MET A 1 166 ? -2.392 5.697 14.202 1.00 84.31 166 MET A CA 1
ATOM 1254 C C . MET A 1 166 ? -1.688 7.038 13.930 1.00 84.31 166 MET A C 1
ATOM 1256 O O . MET A 1 166 ? -0.807 7.130 13.077 1.00 84.31 166 MET A O 1
ATOM 1260 N N . PHE A 1 167 ? -2.011 8.076 14.707 1.00 81.81 167 PHE A N 1
ATOM 1261 C CA . PHE A 1 167 ? -1.406 9.406 14.580 1.00 81.81 167 PHE A CA 1
ATOM 1262 C C . PHE A 1 167 ? -0.295 9.685 15.594 1.00 81.81 167 PHE A C 1
ATOM 1264 O O . PHE A 1 167 ? 0.102 10.835 15.762 1.00 81.81 167 PHE A O 1
ATOM 1271 N N . SER A 1 168 ? 0.268 8.652 16.225 1.00 75.31 168 SER A N 1
ATOM 1272 C CA . SER A 1 168 ? 1.375 8.808 17.181 1.00 75.31 168 SER A CA 1
ATOM 1273 C C . SER A 1 168 ? 2.652 9.371 16.539 1.00 75.31 168 SER A C 1
ATOM 1275 O O . SER A 1 168 ? 3.543 9.854 17.240 1.00 75.31 168 SER A O 1
ATOM 1277 N N . ARG A 1 169 ? 2.745 9.337 15.201 1.00 64.69 169 ARG A N 1
ATOM 1278 C CA . ARG A 1 169 ? 3.807 9.961 14.395 1.00 64.69 169 ARG A CA 1
ATOM 1279 C C . ARG A 1 169 ? 3.206 10.666 13.170 1.00 64.69 169 ARG A C 1
ATOM 1281 O O . ARG A 1 169 ? 3.356 10.179 12.050 1.00 64.69 169 ARG A O 1
ATOM 1288 N N . PRO A 1 170 ? 2.528 11.810 13.358 1.00 58.69 170 PRO A N 1
ATOM 1289 C CA . PRO A 1 170 ? 1.724 12.438 12.312 1.00 58.69 170 PRO A CA 1
ATOM 1290 C C . PRO A 1 170 ? 2.567 13.112 11.221 1.00 58.69 170 PRO A C 1
ATOM 1292 O O . PRO A 1 170 ? 2.021 13.538 10.212 1.00 58.69 170 PRO A O 1
ATOM 1295 N N . ASP A 1 171 ? 3.885 13.210 11.392 1.00 59.72 171 ASP A N 1
ATOM 1296 C CA . ASP A 1 171 ? 4.762 13.943 10.473 1.00 59.72 171 ASP A CA 1
ATOM 1297 C C . ASP A 1 171 ? 5.394 13.062 9.384 1.00 59.72 171 ASP A C 1
ATOM 1299 O O . ASP A 1 171 ? 6.137 13.564 8.538 1.00 59.72 171 ASP A O 1
ATOM 1303 N N . TYR A 1 172 ? 5.095 11.757 9.366 1.00 62.84 172 TYR A N 1
ATOM 1304 C CA . TYR A 1 172 ? 5.743 10.802 8.469 1.00 62.84 172 TYR A CA 1
ATOM 1305 C C . TYR A 1 172 ? 4.753 10.008 7.606 1.00 62.84 172 TYR A C 1
ATOM 1307 O O . TYR A 1 172 ? 3.766 9.462 8.097 1.00 62.84 172 TYR A O 1
ATOM 1315 N N . GLY A 1 173 ? 5.072 9.902 6.312 1.00 72.50 173 GLY A N 1
ATOM 1316 C CA . GLY A 1 173 ? 4.407 8.995 5.374 1.00 72.50 173 GLY A CA 1
ATOM 1317 C C . GLY A 1 173 ? 2.896 9.234 5.189 1.00 72.50 173 GLY A C 1
ATOM 1318 O O . GLY A 1 173 ? 2.418 10.354 5.373 1.00 72.50 173 GLY A O 1
ATOM 1319 N N . PRO A 1 174 ? 2.137 8.181 4.836 1.00 84.12 174 PRO A N 1
ATOM 1320 C CA . PRO A 1 174 ? 0.687 8.229 4.617 1.00 84.12 174 PRO A CA 1
ATOM 1321 C C . PRO A 1 174 ? -0.117 8.870 5.747 1.00 84.12 174 PRO A C 1
ATOM 1323 O O . PRO A 1 174 ? -1.039 9.641 5.497 1.00 84.12 174 PRO A O 1
ATOM 1326 N N . HIS A 1 175 ? 0.267 8.622 7.000 1.00 85.62 175 HIS A N 1
ATOM 1327 C CA . HIS A 1 175 ? -0.413 9.168 8.175 1.00 85.62 175 HIS A CA 1
ATOM 1328 C C . HIS A 1 175 ? -0.400 10.700 8.218 1.00 85.62 175 HIS A C 1
ATOM 1330 O O . HIS A 1 175 ? -1.378 11.302 8.660 1.00 85.62 175 HIS A O 1
ATOM 1336 N N . ARG A 1 176 ? 0.650 11.346 7.688 1.00 84.31 176 ARG A N 1
ATOM 1337 C CA . ARG A 1 176 ? 0.693 12.809 7.539 1.00 84.31 176 ARG A CA 1
ATOM 1338 C C . ARG A 1 176 ? -0.370 13.312 6.575 1.00 84.31 176 ARG A C 1
ATOM 1340 O O . ARG A 1 176 ? -1.054 14.293 6.873 1.00 84.31 176 ARG A O 1
ATOM 1347 N N . TYR A 1 177 ? -0.515 12.640 5.435 1.00 87.25 177 TYR A N 1
ATOM 1348 C CA . TYR A 1 177 ? -1.560 12.966 4.472 1.00 87.25 177 TYR A CA 1
ATOM 1349 C C . TYR A 1 177 ? -2.945 12.768 5.088 1.00 87.25 177 TYR A C 1
ATOM 1351 O O . TYR A 1 177 ? -3.756 13.688 5.048 1.00 87.25 177 TYR A O 1
ATOM 1359 N N . ILE A 1 178 ? -3.192 11.618 5.722 1.00 90.69 178 ILE A N 1
ATOM 1360 C CA . ILE A 1 178 ? -4.484 11.293 6.343 1.00 90.69 178 ILE A CA 1
ATOM 1361 C C . ILE A 1 178 ? -4.834 12.319 7.432 1.00 90.69 178 ILE A C 1
ATOM 1363 O O . ILE A 1 178 ? -5.959 12.813 7.474 1.00 90.69 178 ILE A O 1
ATOM 1367 N N . ALA A 1 179 ? -3.874 12.712 8.275 1.00 88.56 179 ALA A N 1
ATOM 1368 C CA . ALA A 1 179 ? -4.085 13.748 9.284 1.00 88.56 179 ALA A CA 1
ATOM 1369 C C . ALA A 1 179 ? -4.451 15.100 8.649 1.00 88.56 179 ALA A C 1
ATOM 1371 O O . ALA A 1 179 ? -5.348 15.788 9.135 1.00 88.56 179 ALA A O 1
ATOM 1372 N N . GLY A 1 180 ? -3.777 15.487 7.561 1.00 86.69 180 GLY A N 1
ATOM 1373 C CA . GLY A 1 180 ? -4.100 16.695 6.798 1.00 86.69 180 GLY A CA 1
ATOM 1374 C C . GLY A 1 180 ? -5.488 16.634 6.155 1.00 86.69 180 GLY A C 1
ATOM 1375 O O . GLY A 1 180 ? -6.258 17.585 6.280 1.00 86.69 180 GLY A O 1
ATOM 1376 N N . PHE A 1 181 ? -5.825 15.498 5.541 1.00 89.00 181 PHE A N 1
ATOM 1377 C CA . PHE A 1 181 ? -7.131 15.222 4.947 1.00 89.00 181 PHE A CA 1
ATOM 1378 C C . PHE A 1 181 ? -8.247 15.364 5.985 1.00 89.00 181 PHE A C 1
ATOM 1380 O O . PHE A 1 181 ? -9.165 16.149 5.778 1.00 89.00 181 PHE A O 1
ATOM 1387 N N . LEU A 1 182 ? -8.122 14.709 7.144 1.00 88.75 182 LEU A N 1
ATOM 1388 C CA . LEU A 1 182 ? -9.121 14.764 8.217 1.00 88.75 182 LEU A CA 1
ATOM 1389 C C . LEU A 1 182 ? -9.277 16.159 8.839 1.00 88.75 182 LEU A C 1
ATOM 1391 O O . LEU A 1 182 ? -10.352 16.489 9.333 1.00 88.75 182 LEU A O 1
ATOM 1395 N N . ARG A 1 183 ? -8.232 16.998 8.823 1.00 87.44 183 ARG A N 1
ATOM 1396 C CA . ARG A 1 183 ? -8.339 18.402 9.263 1.00 87.44 183 ARG A CA 1
ATOM 1397 C C . ARG A 1 183 ? -9.134 19.257 8.278 1.00 87.44 183 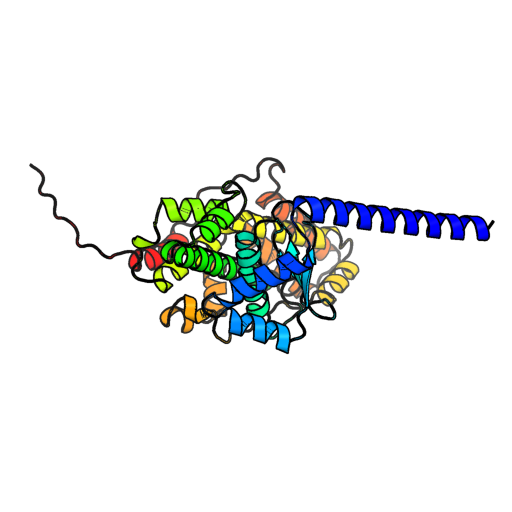ARG A C 1
ATOM 1399 O O . ARG A 1 183 ? -9.832 20.169 8.707 1.00 87.44 183 ARG A O 1
ATOM 1406 N N . GLN A 1 184 ? -8.994 18.999 6.979 1.00 84.50 184 GLN A N 1
ATOM 1407 C CA . GLN A 1 184 ? -9.678 19.755 5.926 1.00 84.50 184 GLN A CA 1
ATOM 1408 C C . GLN A 1 184 ? -11.109 19.258 5.699 1.00 84.50 184 GLN A C 1
ATOM 1410 O O . GLN A 1 184 ? -12.014 20.060 5.485 1.00 84.50 184 GLN A O 1
ATOM 1415 N N . GLN A 1 185 ? -11.307 17.943 5.763 1.00 85.75 185 GLN A N 1
ATOM 1416 C CA . GLN A 1 185 ? -12.582 17.257 5.594 1.00 85.75 185 GLN A CA 1
ATOM 1417 C C . GLN A 1 185 ? -12.766 16.266 6.754 1.00 85.75 185 GLN A C 1
ATOM 1419 O O . GLN A 1 185 ? -12.387 15.096 6.644 1.00 85.75 185 GLN A O 1
ATOM 1424 N N . PRO A 1 186 ? -13.311 16.723 7.898 1.00 88.25 186 PRO A N 1
ATOM 1425 C CA . PRO A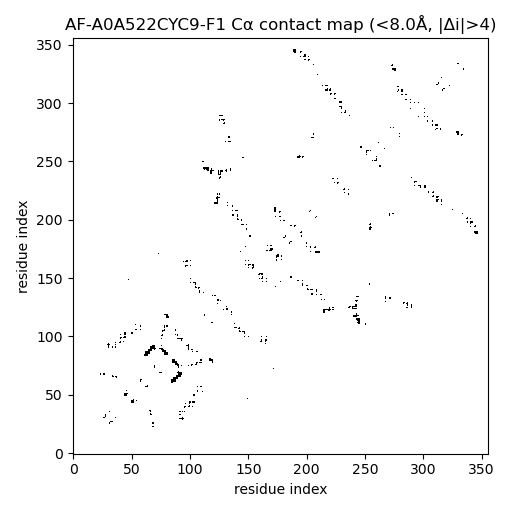 1 186 ? -13.601 15.850 9.032 1.00 88.25 186 PRO A CA 1
ATOM 1426 C C . PRO A 1 186 ? -14.540 14.711 8.633 1.00 88.25 186 PRO A C 1
ATOM 1428 O O . PRO A 1 186 ? -15.389 14.881 7.756 1.00 88.25 186 PRO A O 1
ATOM 1431 N N . TYR A 1 187 ? -14.429 13.564 9.300 1.00 88.69 187 TYR A N 1
ATOM 1432 C CA . TYR A 1 187 ? -15.250 12.383 9.019 1.00 88.69 187 TYR A CA 1
ATOM 1433 C C . TYR A 1 187 ? -16.757 12.690 9.021 1.00 88.69 187 TYR A C 1
ATOM 1435 O O . TYR A 1 187 ? -17.514 12.211 8.182 1.00 88.69 187 TYR A O 1
ATOM 1443 N N . GLU A 1 188 ? -17.182 13.564 9.926 1.00 88.88 188 GLU A N 1
ATOM 1444 C CA . GLU A 1 188 ? -18.568 13.981 10.114 1.00 88.88 188 GLU A CA 1
ATOM 1445 C C . GLU A 1 188 ? -19.120 14.816 8.949 1.00 88.88 188 GLU A C 1
ATOM 1447 O O . GLU A 1 188 ? -20.326 15.043 8.879 1.00 88.88 188 GLU A O 1
ATOM 1452 N N . SER A 1 189 ? -18.260 15.291 8.042 1.00 87.31 189 SER A N 1
ATOM 1453 C CA . SER A 1 189 ? -18.677 16.029 6.842 1.00 87.31 189 SER A CA 1
ATOM 1454 C C . SER A 1 189 ? -19.151 15.125 5.698 1.00 87.31 189 SER A C 1
ATOM 1456 O O . SER A 1 189 ? -19.751 15.610 4.737 1.00 87.31 189 SER A O 1
ATOM 1458 N N . PHE A 1 190 ? -18.913 13.815 5.793 1.00 87.44 190 PHE A N 1
ATOM 1459 C CA . PHE A 1 190 ? -19.310 12.844 4.779 1.00 87.44 190 PHE A CA 1
ATOM 1460 C C . PHE A 1 190 ? -20.687 12.251 5.068 1.00 87.44 190 PHE 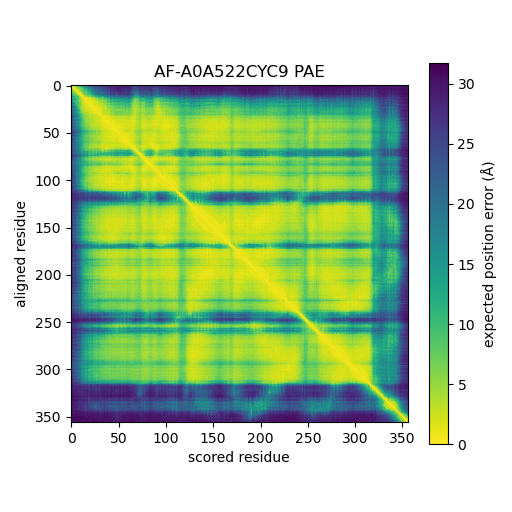A C 1
ATOM 1462 O O . PHE A 1 190 ? -21.089 12.070 6.216 1.00 87.44 190 PHE A O 1
ATOM 1469 N N . LYS A 1 191 ? -21.408 11.902 3.999 1.00 87.06 191 LYS A N 1
ATOM 1470 C CA . LYS A 1 191 ? -22.752 11.319 4.092 1.00 87.06 191 LYS A CA 1
ATOM 1471 C C . LYS A 1 191 ? -22.775 9.973 4.827 1.00 87.06 191 LYS A C 1
ATOM 1473 O O . LYS A 1 191 ? -23.710 9.698 5.575 1.00 87.06 191 LYS A O 1
ATOM 1478 N N . ASP A 1 192 ? -21.799 9.120 4.538 1.00 88.44 192 ASP A N 1
ATOM 1479 C CA . ASP A 1 192 ? -21.682 7.762 5.060 1.00 88.44 192 ASP A CA 1
ATOM 1480 C C . ASP A 1 192 ? -20.225 7.269 4.988 1.00 88.44 192 ASP A C 1
ATOM 1482 O O . ASP A 1 192 ? -19.367 7.891 4.352 1.00 88.44 192 ASP A O 1
ATOM 1486 N N . ASP A 1 193 ? -19.949 6.136 5.637 1.00 90.31 193 ASP A N 1
ATOM 1487 C CA . ASP A 1 193 ? -18.639 5.475 5.656 1.00 90.31 193 ASP A CA 1
ATOM 1488 C C . ASP A 1 193 ? -18.092 5.233 4.238 1.00 90.31 193 ASP A C 1
ATOM 1490 O O . ASP A 1 193 ? -16.891 5.357 3.998 1.00 90.31 193 ASP A O 1
ATOM 1494 N N . ALA A 1 194 ? -18.971 4.928 3.278 1.00 87.75 194 ALA A N 1
ATOM 1495 C CA . ALA A 1 194 ? -18.579 4.639 1.906 1.00 87.75 194 ALA A CA 1
ATOM 1496 C C . ALA A 1 194 ? -18.161 5.907 1.145 1.00 87.75 194 ALA A C 1
ATOM 1498 O O . ALA A 1 194 ? -17.194 5.873 0.385 1.00 87.75 194 ALA A O 1
ATOM 1499 N N . ALA A 1 195 ? -18.858 7.026 1.350 1.00 84.94 195 ALA A N 1
ATOM 1500 C CA . ALA A 1 195 ? -18.477 8.343 0.843 1.00 84.94 195 ALA A CA 1
ATOM 1501 C C . ALA A 1 195 ? -17.101 8.762 1.367 1.00 84.94 195 ALA A C 1
ATOM 1503 O O . ALA A 1 195 ? -16.221 9.109 0.576 1.00 84.94 195 ALA A O 1
ATOM 1504 N N . PHE A 1 196 ? -16.890 8.644 2.681 1.00 91.06 196 PHE A N 1
ATOM 1505 C CA . PHE A 1 196 ? -15.588 8.893 3.294 1.00 91.06 196 PHE A CA 1
ATOM 1506 C C . PHE A 1 196 ? -14.499 7.998 2.689 1.00 91.06 196 PHE A C 1
ATOM 1508 O O . PHE A 1 196 ? -13.456 8.490 2.257 1.00 91.06 196 PHE A O 1
ATOM 1515 N N . ALA A 1 197 ? -14.752 6.688 2.599 1.00 90.25 197 ALA A N 1
ATOM 1516 C CA . ALA A 1 197 ? -13.783 5.736 2.076 1.00 90.25 197 ALA A CA 1
ATOM 1517 C C . ALA A 1 197 ? -13.402 6.037 0.620 1.00 90.25 197 ALA A C 1
ATOM 1519 O O . ALA A 1 197 ? -12.219 6.021 0.283 1.00 90.25 197 ALA A O 1
ATOM 1520 N N . ARG A 1 198 ? -14.373 6.362 -0.248 1.00 87.00 198 ARG A N 1
ATOM 1521 C CA . ARG A 1 198 ? -14.101 6.753 -1.643 1.00 87.00 198 ARG A CA 1
ATOM 1522 C C . ARG A 1 198 ? -13.249 8.020 -1.723 1.00 87.00 198 ARG A C 1
ATOM 1524 O O . ARG A 1 198 ? -12.316 8.066 -2.530 1.00 87.00 198 ARG A O 1
ATOM 1531 N N . ALA A 1 199 ? -13.547 9.023 -0.897 1.00 86.12 199 ALA A N 1
ATOM 1532 C CA . ALA A 1 199 ? -12.808 10.282 -0.861 1.00 86.12 199 ALA A CA 1
ATOM 1533 C C . ALA A 1 199 ? -11.358 10.078 -0.403 1.00 86.12 199 ALA A C 1
ATOM 1535 O O . ALA A 1 199 ? -10.425 10.483 -1.103 1.00 86.12 199 ALA A O 1
ATOM 1536 N N . LEU A 1 200 ? -11.163 9.380 0.719 1.00 91.31 200 LEU A N 1
ATOM 1537 C CA . LEU A 1 200 ? -9.836 9.114 1.260 1.00 91.31 200 LEU A CA 1
ATOM 1538 C C . LEU A 1 200 ? -9.006 8.230 0.325 1.00 91.31 200 LEU A C 1
ATOM 1540 O O . LEU A 1 200 ? -7.871 8.579 0.016 1.00 91.31 200 LEU A O 1
ATOM 1544 N N . PHE A 1 201 ? -9.571 7.136 -0.191 1.00 89.88 201 PHE A N 1
ATOM 1545 C CA . PHE A 1 201 ? -8.880 6.254 -1.136 1.00 89.88 201 PHE A CA 1
ATOM 1546 C C . PHE A 1 201 ? -8.410 7.006 -2.382 1.00 89.88 201 PHE A C 1
ATOM 1548 O O . PHE A 1 201 ? -7.266 6.858 -2.813 1.00 89.88 201 PHE A O 1
ATOM 1555 N N . THR A 1 202 ? -9.270 7.864 -2.935 1.00 86.31 202 THR A N 1
ATOM 1556 C CA . THR A 1 202 ? -8.921 8.717 -4.075 1.00 86.31 202 THR A CA 1
ATOM 1557 C C . THR A 1 202 ? -7.760 9.646 -3.728 1.00 86.31 202 THR A C 1
ATOM 1559 O O . THR A 1 202 ? -6.788 9.709 -4.480 1.00 86.31 202 THR A O 1
ATOM 1562 N N . GLY A 1 203 ? -7.830 10.320 -2.577 1.00 87.25 203 GLY A N 1
ATOM 1563 C CA . GLY A 1 203 ? -6.771 11.204 -2.096 1.00 87.25 203 GLY A CA 1
ATOM 1564 C C . GLY A 1 203 ? -5.437 10.485 -1.877 1.00 87.25 203 GLY A C 1
ATOM 1565 O O . GLY A 1 203 ? -4.385 10.958 -2.314 1.00 87.25 203 GLY A O 1
ATOM 1566 N N . MET A 1 204 ? -5.479 9.290 -1.288 1.00 89.06 204 MET A N 1
ATOM 1567 C CA . MET A 1 204 ? -4.317 8.418 -1.110 1.00 89.06 204 MET A CA 1
ATOM 1568 C C . MET A 1 204 ? -3.679 8.037 -2.449 1.00 89.06 204 MET A C 1
ATOM 1570 O O . MET A 1 204 ? -2.464 8.167 -2.611 1.00 89.06 204 MET A O 1
ATOM 1574 N N . MET A 1 205 ? -4.494 7.638 -3.430 1.00 86.69 205 MET A N 1
ATOM 1575 C CA . MET A 1 205 ? -4.030 7.264 -4.767 1.00 86.69 205 MET A CA 1
ATOM 1576 C C . MET A 1 205 ? -3.368 8.420 -5.521 1.00 86.69 205 MET A C 1
ATOM 1578 O O . MET A 1 205 ? -2.396 8.203 -6.247 1.00 86.69 205 MET A O 1
ATOM 1582 N N . THR A 1 206 ? -3.880 9.644 -5.375 1.00 82.56 206 THR A N 1
ATOM 1583 C CA . THR A 1 206 ? -3.352 10.802 -6.108 1.00 82.56 206 THR A CA 1
ATO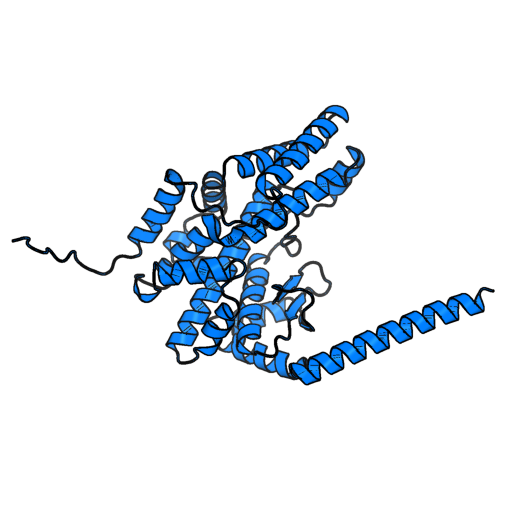M 1584 C C . THR A 1 206 ? -2.186 11.483 -5.394 1.00 82.56 206 THR A C 1
ATOM 1586 O O . THR A 1 206 ? -1.247 11.937 -6.049 1.00 82.56 206 THR A O 1
ATOM 1589 N N . GLU A 1 207 ? -2.225 11.554 -4.062 1.00 82.25 207 GLU A N 1
ATOM 1590 C CA . GLU A 1 207 ? -1.367 12.445 -3.269 1.00 82.25 207 GLU A CA 1
ATOM 1591 C C . GLU A 1 207 ? -0.754 11.758 -2.034 1.00 82.25 207 GLU A C 1
ATOM 1593 O O . GLU A 1 207 ? 0.419 11.978 -1.734 1.00 82.25 207 GLU A O 1
ATOM 1598 N N . GLY A 1 208 ? -1.504 10.902 -1.332 1.00 84.19 208 GLY A N 1
ATOM 1599 C CA . GLY A 1 208 ? -1.116 10.407 -0.001 1.00 84.19 208 GLY A CA 1
ATOM 1600 C C . GLY A 1 208 ? -0.041 9.317 0.059 1.00 84.19 208 GLY A C 1
ATOM 1601 O O . GLY A 1 208 ? 0.454 9.010 1.140 1.00 84.19 208 GLY A O 1
ATOM 1602 N N . LEU A 1 209 ? 0.355 8.741 -1.078 1.00 85.88 209 LEU A N 1
ATOM 1603 C CA . LEU A 1 209 ? 1.262 7.585 -1.150 1.00 85.88 209 LEU A CA 1
ATOM 1604 C C . LEU A 1 209 ? 2.620 7.901 -1.810 1.00 85.88 209 LEU A C 1
ATOM 1606 O O . LEU A 1 209 ? 3.225 7.060 -2.478 1.00 85.88 209 LEU A O 1
ATOM 1610 N N . LEU A 1 210 ? 3.127 9.124 -1.632 1.00 79.88 210 LEU A N 1
ATOM 1611 C CA . LEU A 1 210 ? 4.384 9.581 -2.242 1.00 79.88 210 LEU A CA 1
ATOM 1612 C C . LEU A 1 210 ? 5.588 8.680 -1.910 1.00 79.88 210 LEU A C 1
ATOM 1614 O O . LEU A 1 210 ? 6.338 8.311 -2.811 1.00 79.88 210 LEU A O 1
ATOM 1618 N N . SER A 1 211 ? 5.754 8.281 -0.644 1.00 76.25 211 SER A N 1
ATOM 1619 C CA . SER A 1 211 ? 6.863 7.414 -0.208 1.00 76.25 211 SER A CA 1
ATOM 1620 C C . SER A 1 211 ? 6.842 6.043 -0.893 1.00 76.25 211 SER A C 1
ATOM 1622 O O . SER A 1 211 ? 7.891 5.502 -1.240 1.00 76.25 211 SER A O 1
ATOM 1624 N N . TYR A 1 212 ? 5.650 5.502 -1.147 1.00 79.75 212 TYR A N 1
ATOM 1625 C CA . TYR A 1 212 ? 5.466 4.231 -1.849 1.00 79.75 212 TYR A CA 1
ATOM 1626 C C . TYR A 1 212 ? 5.800 4.357 -3.331 1.00 79.75 212 TYR A C 1
ATOM 1628 O O . TYR A 1 212 ? 6.468 3.483 -3.890 1.00 79.75 212 TYR A O 1
ATOM 1636 N N . ARG A 1 213 ? 5.421 5.475 -3.960 1.00 82.62 213 ARG A N 1
ATOM 1637 C CA . ARG A 1 213 ? 5.807 5.764 -5.347 1.00 82.62 213 ARG A CA 1
ATOM 1638 C C . ARG A 1 213 ? 7.319 5.913 -5.463 1.00 82.62 213 ARG A C 1
ATOM 1640 O O . ARG A 1 213 ? 7.926 5.214 -6.273 1.00 82.62 213 ARG A O 1
ATOM 1647 N N . ALA A 1 214 ? 7.938 6.715 -4.599 1.00 79.06 214 ALA A N 1
ATOM 1648 C CA . ALA A 1 214 ? 9.387 6.893 -4.568 1.00 79.06 214 ALA A CA 1
ATOM 1649 C C . ALA A 1 214 ? 10.129 5.558 -4.382 1.00 79.06 214 ALA A C 1
ATOM 1651 O O . ALA A 1 214 ? 11.038 5.240 -5.150 1.00 79.06 214 ALA A O 1
ATOM 1652 N N . SER A 1 215 ? 9.688 4.728 -3.429 1.00 78.38 215 SER A N 1
ATOM 1653 C CA . SER A 1 215 ? 10.236 3.383 -3.211 1.00 78.38 215 SER A CA 1
ATOM 1654 C C . SER A 1 215 ? 10.108 2.501 -4.459 1.00 78.38 215 SER A C 1
ATOM 1656 O O . SER A 1 215 ? 11.078 1.859 -4.872 1.00 78.38 215 SER A O 1
ATOM 1658 N N . TYR A 1 216 ? 8.947 2.513 -5.122 1.00 84.06 216 TYR A N 1
ATOM 1659 C CA . TYR A 1 216 ? 8.726 1.744 -6.344 1.00 84.06 216 TYR A CA 1
ATOM 1660 C C . TYR A 1 216 ? 9.673 2.162 -7.474 1.00 84.06 216 TYR A C 1
ATOM 1662 O O . TYR A 1 216 ? 10.337 1.311 -8.068 1.00 84.06 216 TYR A O 1
ATOM 1670 N N . PHE A 1 217 ? 9.761 3.463 -7.761 1.00 84.44 217 PHE A N 1
ATOM 1671 C CA . PHE A 1 217 ? 10.610 3.982 -8.834 1.00 84.44 217 PHE A CA 1
ATOM 1672 C C . PHE A 1 217 ? 12.102 3.824 -8.525 1.00 84.44 217 PHE A C 1
ATOM 1674 O O . PHE A 1 217 ? 12.867 3.487 -9.426 1.00 84.44 217 PHE A O 1
ATOM 1681 N N . SER A 1 218 ? 12.508 3.964 -7.260 1.00 80.50 218 SER A N 1
ATOM 1682 C CA . SER A 1 218 ? 13.874 3.669 -6.813 1.00 80.50 218 SER A CA 1
ATOM 1683 C C . SER A 1 218 ? 14.248 2.206 -7.076 1.00 80.50 218 SER A C 1
ATOM 1685 O O . SER A 1 218 ? 15.281 1.922 -7.688 1.00 80.50 218 SER A O 1
ATOM 1687 N N . ARG A 1 219 ? 13.370 1.258 -6.713 1.00 80.31 219 ARG A N 1
ATOM 1688 C CA . ARG A 1 219 ? 13.586 -0.174 -6.984 1.00 80.31 219 ARG A CA 1
ATOM 1689 C C . ARG A 1 219 ? 13.561 -0.494 -8.477 1.00 80.31 219 ARG A C 1
ATOM 1691 O O . ARG A 1 219 ? 14.379 -1.286 -8.938 1.00 80.31 219 ARG A O 1
ATOM 1698 N N . LEU A 1 220 ? 12.677 0.143 -9.246 1.00 84.94 220 LEU A N 1
ATOM 1699 C CA . LEU A 1 220 ? 12.647 0.008 -10.702 1.00 84.94 220 LEU A CA 1
ATOM 1700 C C . LEU A 1 220 ? 13.990 0.446 -11.305 1.00 84.94 220 LEU A C 1
ATOM 1702 O O . LEU A 1 220 ? 14.621 -0.333 -12.015 1.00 84.94 220 LEU A O 1
ATOM 1706 N N . GLY A 1 221 ? 14.477 1.640 -10.957 1.00 84.69 221 GLY A N 1
ATOM 1707 C CA . GLY A 1 221 ? 15.786 2.134 -11.390 1.00 84.69 221 GLY A CA 1
ATOM 1708 C C . GLY A 1 221 ? 16.939 1.222 -10.962 1.00 84.69 221 GLY A C 1
ATOM 1709 O O . GLY A 1 221 ? 17.849 0.966 -11.753 1.00 84.69 221 GLY A O 1
ATOM 1710 N N . PHE A 1 222 ? 16.883 0.666 -9.747 1.00 83.38 222 PHE A N 1
ATOM 1711 C CA . PHE A 1 222 ? 17.849 -0.324 -9.269 1.00 83.38 222 PHE A CA 1
ATOM 1712 C C . PHE A 1 222 ? 17.895 -1.563 -10.169 1.00 83.38 222 PHE A C 1
ATOM 1714 O O . PHE A 1 222 ? 18.983 -1.929 -10.605 1.00 83.38 222 PHE A O 1
ATOM 1721 N N . HIS A 1 223 ? 16.755 -2.173 -10.510 1.00 85.00 223 HIS A N 1
ATOM 1722 C CA . HIS A 1 223 ? 16.722 -3.372 -11.362 1.00 85.00 223 HIS A CA 1
ATOM 1723 C C . HIS A 1 223 ? 17.353 -3.151 -12.735 1.00 85.00 223 HIS A C 1
ATOM 1725 O O . HIS A 1 223 ? 18.085 -4.015 -13.222 1.00 85.00 223 HIS A O 1
ATOM 1731 N N . PHE A 1 224 ? 17.113 -1.987 -13.342 1.00 89.25 224 PHE A N 1
ATOM 1732 C CA . PHE A 1 224 ? 17.781 -1.596 -14.583 1.00 89.25 224 PHE A CA 1
ATOM 1733 C C . PHE A 1 224 ? 19.284 -1.385 -14.364 1.00 89.25 224 PHE A C 1
ATOM 1735 O O . PHE A 1 224 ? 20.093 -1.863 -15.154 1.00 89.25 224 PHE A O 1
ATOM 1742 N N . ARG A 1 225 ? 19.685 -0.747 -13.259 1.00 87.00 225 ARG A N 1
ATOM 1743 C CA . ARG A 1 225 ? 21.097 -0.520 -12.916 1.00 87.00 225 ARG A CA 1
ATOM 1744 C C . ARG A 1 225 ? 21.878 -1.823 -12.748 1.00 87.00 225 ARG A C 1
ATOM 1746 O O . ARG A 1 225 ? 22.952 -1.943 -13.327 1.00 87.00 225 ARG A O 1
ATOM 1753 N N . VAL A 1 226 ? 21.333 -2.798 -12.022 1.00 83.00 226 VAL A N 1
ATOM 1754 C CA . VAL A 1 226 ? 21.980 -4.104 -11.774 1.00 83.00 226 VAL A CA 1
ATOM 1755 C C . VAL A 1 226 ? 21.795 -5.119 -12.910 1.00 83.00 226 VAL A C 1
ATOM 1757 O O . VAL A 1 226 ? 22.128 -6.297 -12.757 1.00 83.00 226 VAL A O 1
ATOM 1760 N N . SER A 1 227 ? 21.211 -4.690 -14.029 1.00 88.81 227 SER A N 1
ATOM 1761 C CA . SER A 1 227 ? 21.181 -5.435 -15.288 1.00 88.81 227 SER A CA 1
ATOM 1762 C C . SER A 1 227 ? 22.207 -4.809 -16.227 1.00 88.81 227 SER A C 1
ATOM 1764 O O . SER A 1 227 ? 21.889 -3.878 -16.962 1.00 88.81 227 SER A O 1
ATOM 1766 N N . GLU A 1 228 ? 23.460 -5.249 -16.120 1.00 87.06 228 GLU A N 1
ATOM 1767 C CA . GLU A 1 228 ? 24.590 -4.671 -16.867 1.00 87.06 228 GLU A CA 1
ATOM 1768 C C . GLU A 1 228 ? 24.501 -4.936 -18.373 1.00 87.06 228 GLU A C 1
ATOM 1770 O O . GLU A 1 228 ? 24.904 -4.089 -19.167 1.00 87.06 228 GLU A O 1
ATOM 1775 N N . ASP A 1 229 ? 23.903 -6.068 -18.745 1.00 92.00 229 ASP A N 1
ATOM 1776 C CA . ASP A 1 229 ? 23.667 -6.485 -20.122 1.00 92.00 229 ASP A CA 1
ATOM 1777 C C . ASP A 1 229 ? 22.222 -6.977 -20.333 1.00 92.00 229 ASP A C 1
ATOM 1779 O O . ASP A 1 229 ? 21.451 -7.207 -19.384 1.00 92.00 229 ASP A O 1
ATOM 1783 N N . LEU A 1 230 ? 21.839 -7.141 -21.600 1.00 92.81 230 LEU A N 1
ATOM 1784 C CA . LEU A 1 230 ? 20.501 -7.592 -21.980 1.00 92.81 230 LEU A CA 1
ATOM 1785 C C . LEU A 1 230 ? 20.197 -9.016 -21.491 1.00 92.81 230 LEU A C 1
ATOM 1787 O O . LEU A 1 230 ? 19.046 -9.331 -21.175 1.00 92.81 230 LEU A O 1
ATOM 1791 N N . ALA A 1 231 ? 21.200 -9.890 -21.386 1.00 93.25 231 ALA A N 1
ATOM 1792 C CA . ALA A 1 231 ? 21.004 -11.256 -20.906 1.00 93.25 231 ALA A CA 1
ATOM 1793 C C . ALA A 1 231 ? 20.634 -11.282 -19.411 1.00 93.25 231 ALA A C 1
ATOM 1795 O O . ALA A 1 231 ? 19.715 -11.999 -19.006 1.00 93.25 231 ALA A O 1
ATOM 1796 N N . ALA A 1 232 ? 21.300 -10.472 -18.590 1.00 91.06 232 ALA A N 1
ATOM 1797 C CA . ALA A 1 232 ? 21.001 -10.259 -17.182 1.00 91.06 232 ALA A CA 1
ATOM 1798 C C . ALA A 1 232 ? 19.613 -9.643 -17.006 1.00 91.06 232 ALA A C 1
ATOM 1800 O O . ALA A 1 232 ? 18.845 -10.106 -16.158 1.00 91.06 232 ALA A O 1
ATOM 1801 N N . PHE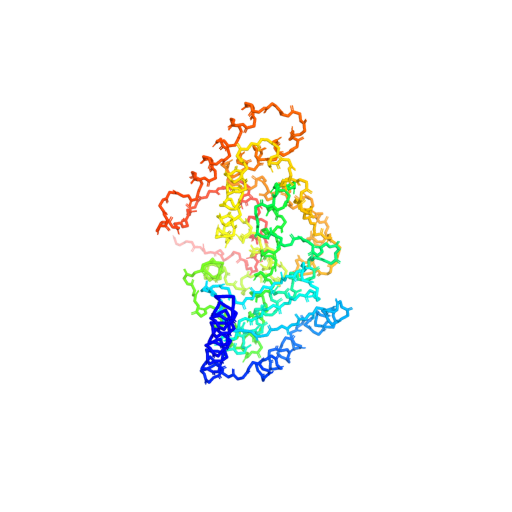 A 1 233 ? 19.259 -8.670 -17.849 1.00 92.31 233 PHE A N 1
ATOM 1802 C CA . PHE A 1 233 ? 17.926 -8.080 -17.845 1.00 92.31 233 PHE A CA 1
ATOM 1803 C C . PHE A 1 233 ? 16.839 -9.116 -18.147 1.00 92.31 233 PHE A C 1
ATOM 1805 O O . PHE A 1 233 ? 15.894 -9.255 -17.372 1.00 92.31 233 PHE A O 1
ATOM 1812 N N . ARG A 1 234 ? 16.998 -9.912 -19.213 1.00 91.19 234 ARG A N 1
ATOM 1813 C CA . ARG A 1 234 ? 16.061 -10.990 -19.577 1.00 91.19 234 ARG A CA 1
ATOM 1814 C C . ARG A 1 234 ? 15.885 -12.001 -18.450 1.00 91.19 234 ARG A C 1
ATOM 1816 O O . ARG A 1 234 ? 14.751 -12.340 -18.121 1.00 91.19 234 ARG A O 1
ATOM 1823 N N . ARG A 1 235 ? 16.978 -12.431 -17.803 1.00 88.50 235 ARG A N 1
ATOM 1824 C CA . ARG A 1 235 ? 16.904 -13.321 -16.629 1.00 88.50 235 ARG A CA 1
ATOM 1825 C C . ARG A 1 235 ? 16.082 -12.698 -15.502 1.00 88.50 235 ARG A C 1
ATOM 1827 O O . ARG A 1 235 ? 15.237 -13.373 -14.925 1.00 88.50 235 ARG A O 1
ATOM 1834 N N . ARG A 1 236 ? 16.280 -11.411 -15.195 1.00 86.38 236 ARG A N 1
ATOM 1835 C CA . ARG A 1 236 ? 15.493 -10.723 -14.156 1.00 86.38 236 ARG A CA 1
ATOM 1836 C C . ARG A 1 236 ? 14.025 -10.564 -14.533 1.00 86.38 236 ARG A C 1
ATOM 1838 O O . ARG A 1 236 ? 13.178 -10.783 -13.676 1.00 86.38 236 ARG A O 1
ATOM 1845 N N . VAL A 1 237 ? 13.718 -10.220 -15.784 1.00 86.06 237 VAL A N 1
ATOM 1846 C CA . VAL A 1 237 ? 12.335 -10.148 -16.281 1.00 86.06 237 VAL A CA 1
ATOM 1847 C C . VAL A 1 237 ? 11.662 -11.518 -16.183 1.00 86.06 237 VAL A C 1
ATOM 1849 O O . VAL A 1 237 ? 10.562 -11.607 -15.645 1.00 86.06 237 VAL A O 1
ATOM 1852 N N . GLY A 1 238 ? 12.337 -12.586 -16.621 1.00 81.44 238 GLY A N 1
ATOM 1853 C CA . GLY A 1 238 ? 11.836 -13.962 -16.535 1.00 81.44 238 GLY A CA 1
ATOM 1854 C C . GLY A 1 238 ? 11.629 -14.450 -15.098 1.00 81.44 238 GLY A C 1
ATOM 1855 O O . GLY A 1 238 ? 10.654 -15.141 -14.819 1.00 81.44 238 GLY A O 1
ATOM 1856 N N . ASN A 1 239 ? 12.494 -14.028 -14.172 1.00 77.25 239 ASN A N 1
ATOM 1857 C CA . ASN A 1 239 ? 12.373 -14.332 -12.743 1.00 77.25 239 ASN A CA 1
ATOM 1858 C C . ASN A 1 239 ? 11.386 -13.408 -12.009 1.00 77.25 239 ASN A C 1
ATOM 1860 O O . ASN A 1 239 ? 11.026 -13.676 -10.860 1.00 77.25 239 ASN A O 1
ATOM 1864 N N . SER A 1 240 ? 10.954 -12.308 -12.635 1.00 71.75 240 SER A N 1
ATOM 1865 C CA . SER A 1 240 ? 9.963 -11.409 -12.055 1.00 71.75 240 SER A CA 1
ATOM 1866 C C . SER A 1 240 ? 8.601 -12.083 -12.097 1.00 71.75 240 SER A C 1
ATOM 1868 O O . SER A 1 240 ? 8.036 -12.354 -13.159 1.00 71.75 240 SER A O 1
ATOM 1870 N N . LYS A 1 241 ? 8.030 -12.309 -10.917 1.00 65.19 241 LYS A N 1
ATOM 1871 C CA . LYS A 1 241 ? 6.673 -12.832 -10.805 1.00 65.19 241 LYS A CA 1
ATOM 1872 C C . LYS A 1 241 ? 5.680 -11.787 -11.325 1.00 65.19 241 LYS A C 1
ATOM 1874 O O . LYS A 1 241 ? 5.910 -10.585 -11.193 1.00 65.19 241 LYS A O 1
ATOM 1879 N N . GLN A 1 242 ? 4.607 -12.248 -11.966 1.00 60.12 242 GLN A N 1
ATOM 1880 C CA . GLN A 1 242 ? 3.524 -11.362 -12.383 1.00 60.12 242 GLN A CA 1
ATOM 1881 C C . GLN A 1 242 ? 2.729 -11.000 -11.137 1.00 60.12 242 GLN A C 1
ATOM 1883 O O . GLN A 1 242 ? 2.228 -11.902 -10.471 1.00 60.12 242 GLN A O 1
ATOM 1888 N N . GLY A 1 243 ? 2.640 -9.713 -10.811 1.00 53.66 243 GLY A N 1
ATOM 1889 C CA . GLY A 1 243 ? 1.712 -9.239 -9.795 1.00 53.66 243 GLY A CA 1
ATOM 1890 C C . GLY A 1 243 ? 0.268 -9.455 -10.247 1.00 53.66 243 GLY A C 1
ATOM 1891 O O . GLY A 1 243 ? -0.048 -9.379 -11.434 1.00 53.66 243 GLY A O 1
ATOM 1892 N N . GLY A 1 244 ? -0.606 -9.755 -9.296 1.00 51.19 244 GLY A N 1
ATOM 1893 C CA . GLY A 1 244 ? -2.037 -9.877 -9.516 1.00 51.19 244 GLY A CA 1
ATOM 1894 C C . GLY A 1 244 ? -2.773 -9.614 -8.210 1.00 51.19 244 GLY A C 1
ATOM 1895 O O . GLY A 1 244 ? -2.326 -10.028 -7.143 1.00 51.19 244 GLY A O 1
ATOM 1896 N N . ILE A 1 245 ? -3.884 -8.905 -8.322 1.00 50.75 245 ILE A N 1
ATOM 1897 C CA . ILE A 1 245 ? -4.942 -8.780 -7.328 1.00 50.75 245 ILE A CA 1
ATOM 1898 C C . ILE A 1 245 ? -6.101 -9.470 -8.021 1.00 50.75 245 ILE A C 1
ATOM 1900 O O . ILE A 1 245 ? -6.462 -9.085 -9.140 1.00 50.75 245 ILE A O 1
ATOM 1904 N N . GLU A 1 246 ? -6.639 -10.514 -7.408 1.00 50.91 246 GLU A N 1
ATOM 1905 C CA . GLU A 1 246 ? -7.949 -10.970 -7.840 1.00 50.91 246 GLU A CA 1
ATOM 1906 C C . GLU A 1 246 ? -8.958 -9.909 -7.414 1.00 50.91 246 GLU A C 1
ATOM 1908 O O . GLU A 1 246 ? -9.026 -9.508 -6.256 1.00 50.91 246 GLU A O 1
ATOM 1913 N N . ALA A 1 247 ? -9.684 -9.401 -8.404 1.00 40.72 247 ALA A N 1
ATOM 1914 C CA . ALA A 1 247 ? -10.672 -8.343 -8.262 1.00 40.72 247 ALA A CA 1
ATOM 1915 C C . ALA A 1 247 ? -11.923 -8.768 -7.477 1.00 40.72 247 ALA A C 1
ATOM 1917 O O . ALA A 1 247 ? -12.785 -7.924 -7.230 1.00 40.72 247 ALA A O 1
ATOM 1918 N N . ASP A 1 248 ? -12.048 -10.046 -7.115 1.00 42.12 248 ASP A N 1
ATOM 1919 C CA . ASP A 1 248 ? -13.298 -10.580 -6.597 1.00 42.12 248 ASP A CA 1
ATOM 1920 C C . ASP A 1 248 ? -13.364 -10.595 -5.064 1.00 42.12 248 ASP A C 1
ATOM 1922 O O . ASP A 1 248 ? -12.658 -11.325 -4.370 1.00 42.12 248 ASP A O 1
ATOM 1926 N N . ALA A 1 249 ? -14.346 -9.813 -4.594 1.00 49.41 249 ALA A N 1
ATOM 1927 C CA . ALA A 1 249 ? -15.017 -9.838 -3.297 1.00 49.41 249 ALA A CA 1
ATOM 1928 C C . ALA A 1 249 ? -14.169 -9.392 -2.072 1.00 49.41 249 ALA A C 1
ATOM 1930 O O . ALA A 1 249 ? -12.965 -9.194 -2.106 1.00 49.41 249 ALA A O 1
ATOM 1931 N N . PRO A 1 250 ? -14.752 -9.262 -0.881 1.00 50.56 250 PRO A N 1
ATOM 1932 C CA . PRO A 1 250 ? -15.521 -8.166 -0.260 1.00 50.56 250 PRO A CA 1
ATOM 1933 C C . PRO A 1 250 ? -14.812 -6.824 0.044 1.00 50.56 250 PRO A C 1
ATOM 1935 O O . PRO A 1 250 ? -15.383 -5.995 0.751 1.00 50.56 250 PRO A O 1
ATOM 1938 N N . LEU A 1 251 ? -13.600 -6.561 -0.464 1.00 53.81 251 LEU A N 1
ATOM 1939 C CA . LEU A 1 251 ? -12.903 -5.272 -0.241 1.00 53.81 251 LEU A CA 1
ATOM 1940 C C . LEU A 1 251 ? -13.689 -4.069 -0.794 1.00 53.81 251 LEU A C 1
ATOM 1942 O O . LEU A 1 251 ? -13.750 -3.017 -0.161 1.00 53.81 251 LEU A O 1
ATOM 1946 N N . ALA A 1 252 ? -14.363 -4.264 -1.931 1.00 60.78 252 ALA A N 1
ATOM 1947 C CA . ALA A 1 252 ? -15.177 -3.250 -2.593 1.00 60.78 252 ALA A CA 1
ATOM 1948 C C . ALA A 1 252 ? -16.423 -2.828 -1.784 1.00 60.78 252 ALA A C 1
ATOM 1950 O O . ALA A 1 252 ? -16.950 -1.738 -2.003 1.00 60.78 252 ALA A O 1
ATOM 1951 N N . ALA A 1 253 ? -16.871 -3.651 -0.824 1.00 68.88 253 ALA A N 1
ATOM 1952 C CA . ALA A 1 253 ? -18.035 -3.350 0.010 1.00 68.88 253 ALA A CA 1
ATOM 1953 C C . ALA A 1 253 ? -17.833 -2.078 0.849 1.00 68.88 253 ALA A C 1
ATOM 1955 O O . ALA A 1 253 ? -18.783 -1.320 1.037 1.00 68.88 253 ALA A O 1
ATOM 1956 N N . LEU A 1 254 ? -16.588 -1.803 1.267 1.00 77.69 254 LEU A N 1
ATOM 1957 C CA . LEU A 1 254 ? -16.202 -0.578 1.975 1.00 77.69 254 LEU A CA 1
ATOM 1958 C C . LEU A 1 254 ? -16.583 0.691 1.195 1.00 77.69 254 LEU A C 1
ATOM 1960 O O . LEU A 1 254 ? -16.904 1.715 1.783 1.00 77.69 254 LEU A O 1
ATOM 1964 N N . TYR A 1 255 ? -16.571 0.616 -0.134 1.00 79.25 255 TYR A N 1
ATOM 1965 C CA . TYR A 1 255 ? -16.765 1.754 -1.026 1.00 79.25 255 TYR A CA 1
ATOM 1966 C C . TYR A 1 255 ? -18.195 1.865 -1.568 1.00 79.25 255 TYR A C 1
ATOM 1968 O O . TYR A 1 255 ? -18.498 2.788 -2.330 1.00 79.25 255 TYR A O 1
ATOM 1976 N N . GLY A 1 256 ? -19.089 0.960 -1.160 1.00 76.44 256 GLY A N 1
ATOM 1977 C CA . GLY A 1 256 ? -20.490 0.935 -1.564 1.00 76.44 256 GLY A CA 1
ATOM 1978 C C . GLY A 1 256 ? -20.745 0.375 -2.976 1.00 76.44 256 GLY A C 1
ATOM 1979 O O . GLY A 1 256 ? -19.821 0.134 -3.757 1.00 76.44 256 GLY A O 1
ATOM 1980 N N . PRO A 1 257 ? -22.024 0.174 -3.344 1.00 67.69 257 PRO A N 1
ATOM 1981 C CA . PRO A 1 257 ? -22.421 -0.550 -4.557 1.00 67.69 257 PRO A CA 1
ATOM 1982 C C . PRO A 1 257 ? -21.964 0.112 -5.865 1.00 67.69 257 PRO A C 1
ATOM 1984 O O . PRO A 1 257 ? -21.688 -0.586 -6.836 1.00 67.69 257 PRO A O 1
ATOM 1987 N N . GLY A 1 258 ? -21.834 1.442 -5.893 1.00 62.53 258 GLY A N 1
ATOM 1988 C CA . GLY A 1 258 ? -21.344 2.173 -7.067 1.00 62.53 258 GLY A CA 1
ATOM 1989 C C . GLY A 1 258 ? -19.853 1.968 -7.356 1.00 62.53 258 GLY A C 1
ATOM 1990 O O . GLY A 1 258 ? -19.433 2.135 -8.492 1.00 62.53 258 GLY A O 1
ATOM 1991 N N . PHE A 1 259 ? -19.051 1.585 -6.358 1.00 65.69 259 PHE A N 1
ATOM 1992 C CA . PHE A 1 259 ? -17.648 1.221 -6.570 1.00 65.69 259 PHE A CA 1
ATOM 1993 C C . PHE A 1 259 ? -17.517 -0.237 -7.021 1.00 65.69 259 PHE A C 1
ATOM 1995 O O . PHE A 1 259 ? -16.683 -0.545 -7.867 1.00 65.69 259 PHE A O 1
ATOM 2002 N N . MET A 1 260 ? -18.397 -1.120 -6.531 1.00 58.56 260 MET A N 1
ATOM 2003 C CA . MET A 1 260 ? -18.455 -2.527 -6.953 1.00 58.56 260 MET A CA 1
ATOM 2004 C C . MET A 1 260 ? -18.787 -2.703 -8.445 1.00 58.56 260 MET A C 1
ATOM 2006 O O . MET A 1 260 ? -18.478 -3.745 -9.015 1.00 58.56 260 MET A O 1
ATOM 2010 N N . SER A 1 261 ? -19.396 -1.703 -9.094 1.00 59.69 261 SER A N 1
ATOM 2011 C CA . SER A 1 261 ? -19.680 -1.730 -10.536 1.00 59.69 261 SER A CA 1
ATOM 2012 C C . SER A 1 261 ? -18.503 -1.281 -11.413 1.00 59.69 261 SER A C 1
ATOM 2014 O O . SER A 1 261 ? -18.537 -1.478 -12.630 1.00 59.69 261 SER A O 1
ATOM 2016 N N . VAL A 1 262 ? -17.446 -0.699 -10.831 1.00 64.38 262 VAL A N 1
ATOM 2017 C CA . VAL A 1 262 ? -16.251 -0.272 -11.568 1.00 64.38 262 VAL A CA 1
ATOM 2018 C C . VAL A 1 262 ? -15.205 -1.380 -11.513 1.00 64.38 262 VAL A C 1
ATOM 2020 O O . VAL A 1 262 ? -14.677 -1.706 -10.455 1.00 64.38 262 VAL A O 1
ATOM 2023 N N . SER A 1 263 ? -14.847 -1.943 -12.670 1.00 67.06 263 SER A N 1
ATOM 2024 C CA . SER A 1 263 ? -13.780 -2.951 -12.712 1.00 67.06 263 SER A CA 1
ATOM 2025 C C . SER A 1 263 ? -12.440 -2.370 -12.220 1.00 67.06 263 SER A C 1
ATOM 2027 O O . SER A 1 263 ? -12.110 -1.227 -12.565 1.00 67.06 263 SER A O 1
ATOM 2029 N N . PRO A 1 264 ? -11.587 -3.146 -11.524 1.00 69.12 264 PRO A N 1
ATOM 2030 C CA . PRO A 1 264 ? -10.245 -2.686 -11.153 1.00 69.12 264 PRO A CA 1
ATOM 2031 C C . PRO A 1 264 ? -9.402 -2.231 -12.344 1.00 69.12 264 PRO A C 1
ATOM 2033 O O . PRO A 1 264 ? -8.602 -1.310 -12.223 1.00 69.12 264 PRO A O 1
ATOM 2036 N N . LYS A 1 265 ? -9.633 -2.796 -13.535 1.00 69.56 265 LYS A N 1
ATOM 2037 C CA . LYS A 1 265 ? -9.007 -2.334 -14.780 1.00 69.56 265 LYS A CA 1
ATOM 2038 C C . LYS A 1 265 ? -9.384 -0.891 -15.129 1.00 69.56 265 LYS A C 1
ATOM 2040 O O . LYS A 1 265 ? -8.517 -0.126 -15.549 1.00 69.56 265 LYS A O 1
ATOM 2045 N N . ALA A 1 266 ? -10.651 -0.518 -14.960 1.00 71.81 266 ALA A N 1
ATOM 2046 C CA . ALA A 1 266 ? -11.113 0.847 -15.191 1.00 71.81 266 ALA A CA 1
ATOM 2047 C C . ALA A 1 266 ? -10.538 1.817 -14.146 1.00 71.81 266 ALA A C 1
ATOM 2049 O O . ALA A 1 266 ? -10.061 2.889 -14.518 1.00 71.81 266 ALA A O 1
ATOM 2050 N N . LEU A 1 267 ? -10.488 1.412 -12.871 1.00 75.38 267 LEU A N 1
ATOM 2051 C CA . LEU A 1 267 ? -9.837 2.190 -11.810 1.00 75.38 267 LEU A CA 1
ATOM 2052 C C . LEU A 1 267 ? -8.349 2.408 -12.101 1.00 75.38 267 LEU A C 1
ATOM 2054 O O . LEU A 1 267 ? -7.884 3.544 -12.094 1.00 75.38 267 LEU A O 1
ATOM 2058 N N . MET A 1 268 ? -7.611 1.348 -12.442 1.00 77.19 268 MET A N 1
ATOM 2059 C CA . MET A 1 268 ? -6.198 1.450 -12.815 1.00 77.19 268 MET A CA 1
ATOM 2060 C C . MET A 1 268 ? -5.987 2.394 -14.001 1.00 77.19 268 MET A C 1
ATOM 2062 O O . MET A 1 268 ? -5.057 3.195 -13.981 1.00 77.19 268 MET A O 1
ATOM 2066 N N . ALA A 1 269 ? -6.844 2.338 -15.024 1.00 77.31 269 ALA A N 1
ATOM 2067 C CA . ALA A 1 269 ? -6.752 3.245 -16.166 1.00 77.31 269 ALA A CA 1
ATOM 2068 C C . ALA A 1 269 ? -6.973 4.712 -15.757 1.00 77.31 269 ALA A C 1
ATOM 2070 O O . ALA A 1 269 ? -6.213 5.584 -16.184 1.00 77.31 269 ALA A O 1
ATOM 2071 N N . ALA A 1 270 ? -7.968 4.980 -14.906 1.00 79.62 270 ALA A N 1
ATOM 2072 C CA . ALA A 1 270 ? -8.250 6.318 -14.396 1.00 79.62 270 ALA A CA 1
ATOM 2073 C C . ALA A 1 270 ? -7.096 6.856 -13.534 1.00 79.62 270 ALA A C 1
ATOM 2075 O O . ALA A 1 270 ? -6.615 7.965 -13.773 1.00 79.62 270 ALA A O 1
ATOM 2076 N N . PHE A 1 271 ? -6.590 6.059 -12.590 1.00 83.25 271 PHE A N 1
ATOM 2077 C CA . PHE A 1 271 ? -5.469 6.468 -11.744 1.00 83.25 271 PHE A CA 1
ATOM 2078 C C . PHE A 1 271 ? -4.178 6.625 -12.534 1.00 83.25 271 PHE A C 1
ATOM 2080 O O . PHE A 1 271 ? -3.465 7.600 -12.323 1.00 83.25 271 PHE A O 1
ATOM 2087 N N . TYR A 1 272 ? -3.910 5.754 -13.510 1.00 84.38 272 TYR A N 1
ATOM 2088 C CA . TYR A 1 272 ? -2.781 5.931 -14.418 1.00 84.38 272 TYR A CA 1
ATOM 2089 C C . TYR A 1 272 ? -2.865 7.254 -15.182 1.00 84.38 272 TYR A C 1
ATOM 2091 O O . TYR A 1 272 ? -1.862 7.948 -15.316 1.00 84.38 272 TYR A O 1
ATOM 2099 N N . ALA A 1 273 ? -4.052 7.637 -15.662 1.00 81.81 273 ALA A N 1
ATOM 2100 C CA . ALA A 1 273 ? -4.254 8.929 -16.311 1.00 81.81 273 ALA A CA 1
ATOM 2101 C C . ALA A 1 273 ? -4.069 10.114 -15.342 1.00 81.81 273 ALA A C 1
ATOM 2103 O O . ALA A 1 273 ? -3.630 11.181 -15.770 1.00 81.81 273 ALA A O 1
ATOM 2104 N N . ALA A 1 274 ? -4.349 9.923 -14.051 1.00 80.56 274 ALA A N 1
ATOM 2105 C CA . ALA A 1 274 ? -4.166 10.930 -13.006 1.00 80.56 274 ALA A CA 1
ATOM 2106 C C . ALA A 1 274 ? -2.709 11.073 -12.516 1.00 80.56 274 ALA A C 1
ATOM 2108 O O . ALA A 1 274 ? -2.367 12.114 -11.963 1.00 80.56 274 ALA A O 1
ATOM 2109 N N . GLN A 1 275 ? -1.840 10.075 -12.728 1.00 83.25 275 GLN A N 1
ATOM 2110 C CA . GLN A 1 275 ? -0.431 10.143 -12.309 1.00 83.25 275 GLN A CA 1
ATOM 2111 C C . GLN A 1 275 ? 0.332 11.293 -12.984 1.00 83.25 275 GLN A C 1
ATOM 2113 O O . GLN A 1 275 ? 0.021 11.623 -14.131 1.00 83.25 275 GLN A O 1
ATOM 2118 N N . PRO A 1 276 ? 1.381 11.859 -12.358 1.00 83.62 276 PRO A N 1
ATOM 2119 C CA . PRO A 1 276 ? 2.241 12.857 -12.983 1.00 83.62 276 PRO A CA 1
ATOM 2120 C C . PRO A 1 276 ? 2.809 12.409 -14.326 1.00 83.62 276 PRO A C 1
ATOM 2122 O O . PRO A 1 276 ? 3.071 11.228 -14.569 1.00 83.62 276 PRO A O 1
ATOM 2125 N N . ALA A 1 277 ? 3.020 13.377 -15.219 1.00 84.31 277 ALA A N 1
ATOM 2126 C CA . ALA A 1 277 ? 3.479 13.103 -16.575 1.00 84.31 277 ALA A CA 1
ATOM 2127 C C . ALA A 1 277 ? 4.803 12.329 -16.606 1.00 84.31 277 ALA A C 1
ATOM 2129 O O . ALA A 1 277 ? 4.922 11.394 -17.401 1.00 84.31 277 ALA A O 1
ATOM 2130 N N . ASP A 1 278 ? 5.736 12.673 -15.723 1.00 85.56 278 ASP A N 1
ATOM 2131 C CA . ASP A 1 278 ? 7.072 12.082 -15.684 1.00 85.56 278 ASP A CA 1
ATOM 2132 C C . ASP A 1 278 ? 7.041 10.630 -15.200 1.00 85.56 278 ASP A C 1
ATOM 2134 O O . ASP A 1 278 ? 7.651 9.759 -15.821 1.00 85.56 278 ASP A O 1
ATOM 2138 N N . GLU A 1 279 ? 6.220 10.326 -14.193 1.00 87.25 279 GLU A N 1
ATOM 2139 C CA . GLU A 1 279 ? 5.977 8.952 -13.736 1.00 87.25 279 GLU A CA 1
ATOM 2140 C C . GLU A 1 279 ? 5.360 8.094 -14.835 1.00 87.25 279 GLU A C 1
ATOM 2142 O O . GLU A 1 279 ? 5.832 6.990 -15.114 1.00 87.25 279 GLU A O 1
ATOM 2147 N N . ARG A 1 280 ? 4.353 8.622 -15.541 1.00 89.44 280 ARG A N 1
ATOM 2148 C CA . ARG A 1 280 ? 3.753 7.913 -16.678 1.00 89.44 280 ARG A CA 1
ATOM 2149 C C . ARG A 1 280 ? 4.769 7.660 -17.785 1.00 89.44 280 ARG A C 1
ATOM 2151 O O . ARG A 1 280 ? 4.707 6.605 -18.414 1.00 89.44 280 ARG A O 1
ATOM 2158 N N . GLN A 1 281 ? 5.668 8.609 -18.054 1.00 90.19 281 GLN A N 1
ATOM 2159 C CA . GLN A 1 281 ? 6.731 8.456 -19.051 1.00 90.19 281 GLN A CA 1
ATOM 2160 C C . GLN A 1 281 ? 7.742 7.383 -18.631 1.00 90.19 281 GLN A C 1
ATOM 2162 O O . GLN A 1 281 ? 8.027 6.493 -19.431 1.00 90.19 281 GLN A O 1
ATOM 2167 N N . ALA A 1 282 ? 8.218 7.414 -17.383 1.00 89.88 282 ALA A N 1
ATOM 2168 C CA . ALA A 1 282 ? 9.137 6.416 -16.840 1.00 89.88 282 ALA A CA 1
ATOM 2169 C C . ALA A 1 282 ? 8.527 5.002 -16.856 1.00 89.88 282 ALA A C 1
ATOM 2171 O O . ALA A 1 282 ? 9.166 4.061 -17.329 1.00 89.88 282 ALA A O 1
ATOM 2172 N N . LEU A 1 283 ? 7.261 4.854 -16.444 1.00 90.94 283 LEU A N 1
ATOM 2173 C CA . LEU A 1 283 ? 6.545 3.574 -16.497 1.00 90.94 283 LEU A CA 1
ATOM 2174 C C . LEU A 1 283 ? 6.350 3.076 -17.931 1.00 90.94 283 LEU A C 1
ATOM 2176 O O . LEU A 1 283 ? 6.543 1.890 -18.183 1.00 90.94 283 LEU A O 1
ATOM 2180 N N . ARG A 1 284 ? 5.998 3.952 -18.888 1.00 92.56 284 ARG A N 1
ATOM 2181 C CA . ARG A 1 284 ? 5.882 3.560 -20.308 1.00 92.56 284 ARG A CA 1
ATOM 2182 C C . ARG A 1 284 ? 7.201 3.072 -20.864 1.00 92.56 284 ARG A C 1
ATOM 2184 O O . ARG A 1 284 ? 7.219 2.065 -21.562 1.00 92.56 284 ARG A O 1
ATOM 2191 N N . LEU A 1 285 ? 8.284 3.784 -20.572 1.00 92.75 285 LEU A N 1
ATOM 2192 C CA . LEU A 1 285 ? 9.603 3.397 -21.037 1.00 92.75 285 LEU A CA 1
ATOM 2193 C C . LEU A 1 285 ? 9.994 2.034 -20.465 1.00 92.75 285 LEU A C 1
ATOM 2195 O O . LEU A 1 285 ? 10.289 1.129 -21.237 1.00 92.75 285 LEU A O 1
ATOM 2199 N N . ALA A 1 286 ? 9.902 1.854 -19.145 1.00 92.25 286 ALA A N 1
ATOM 2200 C CA . ALA A 1 286 ? 10.204 0.580 -18.501 1.00 92.25 286 ALA A CA 1
ATOM 2201 C C . ALA A 1 286 ? 9.341 -0.564 -19.059 1.00 92.25 286 ALA A C 1
ATOM 2203 O O . ALA A 1 286 ? 9.871 -1.608 -19.435 1.00 92.25 286 ALA A O 1
ATOM 2204 N N . GLN A 1 287 ? 8.027 -0.348 -19.194 1.00 91.75 287 GLN A N 1
ATOM 2205 C CA . GLN A 1 287 ? 7.097 -1.316 -19.777 1.00 91.75 287 GLN A CA 1
ATOM 2206 C C . GLN A 1 287 ? 7.484 -1.698 -21.207 1.00 91.75 287 GLN A C 1
ATOM 2208 O O . GLN A 1 287 ? 7.472 -2.876 -21.559 1.00 91.75 287 GLN A O 1
ATOM 2213 N N . ASN A 1 288 ? 7.824 -0.714 -22.040 1.00 93.06 288 ASN A N 1
ATOM 2214 C CA . ASN A 1 288 ? 8.219 -0.951 -23.421 1.00 93.06 288 ASN A CA 1
ATOM 2215 C C . ASN A 1 288 ? 9.525 -1.744 -23.493 1.00 93.06 288 ASN A C 1
ATOM 2217 O O . ASN A 1 288 ? 9.624 -2.651 -24.315 1.00 93.06 288 ASN A O 1
ATOM 2221 N N . THR A 1 289 ? 10.496 -1.451 -22.628 1.00 93.31 289 THR A N 1
ATOM 2222 C CA . THR A 1 289 ? 11.761 -2.192 -22.575 1.00 93.31 289 THR A CA 1
ATOM 2223 C C . THR A 1 289 ? 11.537 -3.644 -22.163 1.00 93.31 289 THR A C 1
ATOM 2225 O O . THR A 1 289 ? 12.035 -4.550 -22.824 1.00 93.31 289 THR A O 1
ATOM 2228 N N . VAL A 1 290 ? 10.715 -3.882 -21.137 1.00 91.06 290 VAL A N 1
ATOM 2229 C CA . VAL A 1 290 ? 10.328 -5.230 -20.685 1.00 91.06 290 VAL A CA 1
ATOM 2230 C C . VAL A 1 290 ? 9.610 -5.996 -21.798 1.00 91.06 290 VAL A C 1
ATOM 2232 O O . VAL A 1 290 ? 10.028 -7.091 -22.157 1.00 91.06 290 VAL A O 1
ATOM 2235 N N . ASN A 1 291 ? 8.568 -5.412 -22.401 1.00 89.75 291 ASN A N 1
ATOM 2236 C CA . ASN A 1 291 ? 7.768 -6.060 -23.452 1.00 89.75 291 ASN A CA 1
ATOM 2237 C C . ASN A 1 291 ? 8.569 -6.348 -24.730 1.00 89.75 291 ASN A C 1
ATOM 2239 O O . ASN A 1 291 ? 8.127 -7.102 -25.596 1.00 89.75 291 ASN A O 1
ATOM 2243 N N . ARG A 1 292 ? 9.710 -5.680 -24.903 1.00 92.62 292 ARG A N 1
ATOM 2244 C CA . ARG A 1 292 ? 10.603 -5.853 -26.046 1.00 92.62 292 ARG A CA 1
ATOM 2245 C C . ARG A 1 292 ? 11.855 -6.647 -25.699 1.00 92.62 292 ARG A C 1
ATOM 2247 O O . ARG A 1 292 ? 12.654 -6.839 -26.607 1.00 92.62 292 ARG A O 1
ATOM 2254 N N . ALA A 1 293 ? 12.027 -7.118 -24.463 1.00 89.94 293 ALA A N 1
ATOM 2255 C CA . ALA A 1 293 ? 13.287 -7.688 -23.989 1.00 89.94 293 ALA A CA 1
ATOM 2256 C C . ALA A 1 293 ? 13.867 -8.747 -24.945 1.00 89.94 293 ALA A C 1
ATOM 2258 O O . ALA A 1 293 ? 15.059 -8.711 -25.244 1.00 89.94 293 ALA A O 1
ATOM 2259 N N . ASP A 1 294 ? 13.034 -9.618 -25.517 1.00 89.38 294 ASP A N 1
ATOM 2260 C CA . ASP A 1 294 ? 13.467 -10.699 -26.419 1.00 89.38 294 ASP A CA 1
ATOM 2261 C C . ASP A 1 294 ? 13.891 -10.233 -27.821 1.00 89.38 294 ASP A C 1
ATOM 2263 O O . ASP A 1 294 ? 14.581 -10.959 -28.532 1.00 89.38 294 ASP A O 1
ATOM 2267 N N . ARG A 1 295 ? 13.530 -9.007 -28.213 1.00 93.00 295 ARG A N 1
ATOM 2268 C CA . ARG A 1 295 ? 13.796 -8.427 -29.542 1.00 93.00 295 ARG A CA 1
ATOM 2269 C C . ARG A 1 295 ? 14.664 -7.169 -29.527 1.00 93.00 295 ARG A C 1
ATOM 2271 O O . ARG A 1 295 ? 14.870 -6.578 -30.581 1.00 93.00 295 ARG A O 1
ATOM 2278 N N . LEU A 1 296 ? 15.114 -6.723 -28.355 1.00 93.19 296 LEU A N 1
ATOM 2279 C CA . LEU A 1 296 ? 16.079 -5.631 -28.253 1.00 93.19 296 LEU A CA 1
ATOM 2280 C C . LEU A 1 296 ? 17.463 -6.111 -28.695 1.00 93.19 296 LEU A C 1
ATOM 2282 O O . LEU A 1 296 ? 17.862 -7.245 -28.422 1.00 93.19 296 LEU A O 1
ATOM 2286 N N . THR A 1 297 ? 18.201 -5.219 -29.339 1.00 96.12 297 THR A N 1
ATOM 2287 C CA . THR A 1 297 ? 19.659 -5.299 -29.432 1.00 96.12 297 THR A CA 1
ATOM 2288 C C . THR A 1 297 ? 20.302 -4.836 -28.122 1.00 96.12 297 THR A C 1
ATOM 2290 O O . THR A 1 297 ? 19.678 -4.151 -27.308 1.00 96.12 297 THR A O 1
ATOM 2293 N N . GLU A 1 298 ? 21.580 -5.164 -27.923 1.00 96.06 298 GLU A N 1
ATOM 2294 C CA . GLU A 1 298 ? 22.329 -4.709 -26.744 1.00 96.06 298 GLU A CA 1
ATOM 2295 C C . GLU A 1 298 ? 22.402 -3.175 -26.665 1.00 96.06 298 GLU A C 1
ATOM 2297 O O . GLU A 1 298 ? 22.284 -2.596 -25.588 1.00 96.06 298 GLU A O 1
ATOM 2302 N N . GLN A 1 299 ? 22.548 -2.497 -27.809 1.00 95.81 299 GLN A N 1
ATOM 2303 C CA . GLN A 1 299 ? 22.591 -1.036 -27.855 1.00 95.81 299 GLN A CA 1
ATOM 2304 C C . GLN A 1 299 ? 21.241 -0.420 -27.469 1.00 95.81 299 GLN A C 1
ATOM 2306 O O . GLN A 1 299 ? 21.201 0.438 -26.592 1.00 95.81 299 GLN A O 1
ATOM 2311 N N . GLU A 1 300 ? 20.136 -0.909 -28.043 1.00 95.75 300 GLU A N 1
ATOM 2312 C CA . GLU A 1 300 ? 18.797 -0.432 -27.673 1.00 95.75 300 GLU A CA 1
ATOM 2313 C C . GLU A 1 300 ? 18.498 -0.665 -26.187 1.00 95.75 300 GLU A C 1
ATOM 2315 O O . GLU A 1 300 ? 17.849 0.164 -25.546 1.00 95.75 300 GLU A O 1
ATOM 2320 N N . PHE A 1 301 ? 18.971 -1.782 -25.621 1.00 96.00 301 PHE A N 1
ATOM 2321 C CA . PHE A 1 301 ? 18.853 -2.027 -24.189 1.00 96.00 301 PHE A CA 1
ATOM 2322 C C . PHE A 1 301 ? 19.677 -1.036 -23.367 1.00 96.00 301 PHE A C 1
ATOM 2324 O O . PHE A 1 301 ? 19.139 -0.468 -22.418 1.00 96.00 301 PHE A O 1
ATOM 2331 N N . ARG A 1 302 ? 20.945 -0.786 -23.723 1.00 94.75 302 ARG A N 1
ATOM 2332 C CA . ARG A 1 302 ? 21.791 0.195 -23.024 1.00 94.75 302 ARG A CA 1
ATOM 2333 C C . ARG A 1 302 ? 21.163 1.586 -23.020 1.00 94.75 302 ARG A C 1
ATOM 2335 O O . ARG A 1 302 ? 21.106 2.207 -21.959 1.00 94.75 302 ARG A O 1
ATOM 2342 N N . ASP A 1 303 ? 20.640 2.031 -24.158 1.00 94.94 303 ASP A N 1
ATOM 2343 C CA . ASP A 1 303 ? 20.001 3.344 -24.287 1.00 94.94 303 ASP A CA 1
ATOM 2344 C C . ASP A 1 303 ? 18.731 3.424 -23.429 1.00 94.94 303 ASP A C 1
ATOM 2346 O O . ASP A 1 303 ? 18.560 4.348 -22.629 1.00 94.94 303 ASP A O 1
ATOM 2350 N N . ALA A 1 304 ? 17.873 2.402 -23.505 1.00 93.50 304 ALA A N 1
ATOM 2351 C CA . ALA A 1 304 ? 16.670 2.327 -22.684 1.00 93.50 304 ALA A CA 1
ATOM 2352 C C . ALA A 1 304 ? 16.990 2.243 -21.182 1.00 93.50 304 ALA A C 1
ATOM 2354 O O . ALA A 1 304 ? 16.316 2.875 -20.370 1.00 93.50 304 ALA A O 1
ATOM 2355 N N . ARG A 1 305 ? 18.027 1.490 -20.800 1.00 93.19 305 ARG A N 1
ATOM 2356 C CA . ARG A 1 305 ? 18.501 1.358 -19.418 1.00 93.19 305 ARG A CA 1
ATOM 2357 C C . ARG A 1 305 ? 18.935 2.706 -18.857 1.00 93.19 305 ARG A C 1
ATOM 2359 O O . ARG A 1 305 ? 18.495 3.058 -17.765 1.00 93.19 305 ARG A O 1
ATOM 2366 N N . GLN A 1 306 ? 19.774 3.448 -19.581 1.00 93.31 306 GLN A N 1
ATOM 2367 C CA . GLN A 1 306 ? 20.233 4.768 -19.139 1.00 93.31 306 GLN A CA 1
ATOM 2368 C C . GLN A 1 306 ? 19.062 5.735 -18.976 1.00 93.31 306 GLN A C 1
ATOM 2370 O O . GLN A 1 306 ? 18.957 6.411 -17.955 1.00 93.31 306 GLN A O 1
ATOM 2375 N N . GLU A 1 307 ? 18.132 5.738 -19.929 1.00 93.38 307 GLU A N 1
ATOM 2376 C CA . GLU A 1 307 ? 16.986 6.639 -19.887 1.00 93.38 307 GLU A CA 1
ATOM 2377 C C . GLU A 1 307 ? 15.995 6.291 -18.759 1.00 93.38 307 GLU A C 1
ATOM 2379 O O . GLU A 1 307 ? 15.482 7.194 -18.096 1.00 93.38 307 GLU A O 1
ATOM 2384 N N . VAL A 1 308 ? 15.749 5.002 -18.474 1.00 89.50 308 VAL A N 1
ATOM 2385 C CA . VAL A 1 308 ? 14.938 4.600 -17.307 1.00 89.50 308 VAL A CA 1
ATOM 2386 C C . VAL A 1 308 ? 15.615 5.046 -16.015 1.00 89.50 308 VAL A C 1
ATOM 2388 O O . VAL A 1 308 ? 14.964 5.677 -15.182 1.00 89.50 308 VAL A O 1
ATOM 2391 N N . ILE A 1 309 ? 16.912 4.760 -15.849 1.00 88.00 309 ILE A N 1
ATOM 2392 C CA . ILE A 1 309 ? 17.666 5.144 -14.648 1.00 88.00 309 ILE A CA 1
ATOM 2393 C C . ILE A 1 309 ? 17.581 6.658 -14.441 1.00 88.00 309 ILE A C 1
ATOM 2395 O O . ILE A 1 309 ? 17.135 7.087 -13.376 1.00 88.00 309 ILE A O 1
ATOM 2399 N N . ARG A 1 310 ? 17.902 7.445 -15.474 1.00 88.75 310 ARG A N 1
ATOM 2400 C CA . ARG A 1 310 ? 17.854 8.910 -15.440 1.00 88.75 310 ARG A CA 1
ATOM 2401 C C . ARG A 1 310 ? 16.478 9.418 -15.011 1.00 88.75 310 ARG A C 1
ATOM 2403 O O . ARG A 1 310 ? 16.378 10.173 -14.051 1.00 88.75 310 ARG A O 1
ATOM 2410 N N . ARG A 1 311 ? 15.402 8.947 -15.650 1.00 87.44 311 ARG A N 1
ATOM 2411 C CA . ARG A 1 311 ? 14.033 9.381 -15.321 1.00 87.44 311 ARG A CA 1
ATOM 2412 C C . ARG A 1 311 ? 13.624 9.015 -13.902 1.00 87.44 311 ARG A C 1
ATOM 2414 O O . ARG A 1 311 ? 13.036 9.837 -13.213 1.00 87.44 311 ARG A O 1
ATOM 2421 N N . THR A 1 312 ? 13.926 7.799 -13.446 1.00 83.19 312 THR A N 1
ATOM 2422 C CA . THR A 1 312 ? 13.590 7.400 -12.068 1.00 83.19 312 THR A CA 1
ATOM 2423 C C . THR A 1 312 ? 14.344 8.220 -11.018 1.00 83.19 312 THR A C 1
ATOM 2425 O O . THR A 1 312 ? 13.779 8.511 -9.966 1.00 83.19 312 THR A O 1
ATOM 2428 N N . GLN A 1 313 ? 15.575 8.648 -11.319 1.00 79.19 313 GLN A N 1
ATOM 2429 C CA . GLN A 1 313 ? 16.343 9.561 -10.471 1.00 79.19 313 GLN A CA 1
ATOM 2430 C C . GLN A 1 313 ? 15.777 10.985 -10.503 1.00 79.19 313 GLN A C 1
ATOM 2432 O O . GLN A 1 313 ? 15.637 11.605 -9.458 1.00 79.19 313 GLN A O 1
ATOM 2437 N N . GLU A 1 314 ? 15.390 11.502 -11.666 1.00 79.94 314 GLU A N 1
ATOM 2438 C CA . GLU A 1 314 ? 14.861 12.868 -11.790 1.00 79.94 314 GLU A CA 1
ATOM 2439 C C . GLU A 1 314 ? 13.532 13.091 -11.063 1.00 79.94 314 GLU A C 1
ATOM 2441 O O . GLU A 1 314 ? 13.274 14.209 -10.619 1.00 79.94 314 GLU A O 1
ATOM 2446 N N . ILE A 1 315 ? 12.705 12.047 -10.928 1.00 74.38 315 ILE A N 1
ATOM 2447 C CA . ILE A 1 315 ? 11.396 12.150 -10.268 1.00 74.38 315 ILE A CA 1
ATOM 2448 C C . ILE A 1 315 ? 11.541 12.248 -8.737 1.00 74.38 315 ILE A C 1
ATOM 2450 O O . ILE A 1 315 ? 10.798 13.003 -8.117 1.00 74.38 315 ILE A O 1
ATOM 2454 N N . TYR A 1 316 ? 12.475 11.506 -8.122 1.00 65.94 316 TYR A N 1
ATOM 2455 C CA . TYR A 1 316 ? 12.532 11.352 -6.653 1.00 65.94 316 TYR A CA 1
ATOM 2456 C C . TYR A 1 316 ? 13.919 11.497 -6.010 1.00 65.94 316 TYR A C 1
ATOM 2458 O O . TYR A 1 316 ? 14.031 11.348 -4.799 1.00 65.94 316 TYR A O 1
ATOM 2466 N N . MET A 1 317 ? 14.980 11.753 -6.778 1.00 59.28 317 MET A N 1
ATOM 2467 C CA . MET A 1 317 ? 16.353 11.922 -6.271 1.00 59.28 317 MET A CA 1
ATOM 2468 C C . MET A 1 317 ? 16.917 13.324 -6.549 1.00 59.28 317 MET A C 1
ATOM 2470 O O . MET A 1 317 ? 18.116 13.475 -6.788 1.00 59.28 317 MET A O 1
ATOM 2474 N N . LYS A 1 318 ? 16.070 14.360 -6.506 1.00 50.59 318 LYS A N 1
ATOM 2475 C CA . LYS A 1 318 ? 16.540 15.729 -6.257 1.00 50.59 318 LYS A CA 1
ATOM 2476 C C . LYS A 1 318 ? 16.682 15.874 -4.741 1.00 50.59 318 LYS A C 1
ATOM 2478 O O . LYS A 1 318 ? 15.690 16.096 -4.074 1.00 50.59 318 LYS A O 1
ATOM 2483 N N . ASP A 1 319 ? 17.901 15.646 -4.261 1.00 39.97 319 ASP A N 1
ATOM 2484 C CA . ASP A 1 319 ? 18.329 15.689 -2.855 1.00 39.97 319 ASP A CA 1
ATOM 2485 C C . ASP A 1 319 ? 17.693 14.618 -1.919 1.00 39.97 319 ASP A C 1
ATOM 2487 O O . ASP A 1 319 ? 16.485 14.622 -1.681 1.00 39.97 319 ASP A O 1
ATOM 2491 N N . PRO A 1 320 ? 18.475 13.661 -1.371 1.00 38.81 320 PRO A N 1
ATOM 2492 C CA . PRO A 1 320 ? 17.980 12.655 -0.423 1.00 38.81 320 PRO A CA 1
ATOM 2493 C C . PRO A 1 320 ? 17.346 13.237 0.851 1.00 38.81 320 PRO A C 1
ATOM 2495 O O . PRO A 1 320 ? 16.536 12.549 1.478 1.00 38.81 320 PRO A O 1
ATOM 2498 N N . ASP A 1 321 ? 17.707 14.473 1.216 1.00 35.19 321 ASP A N 1
ATOM 2499 C CA . ASP A 1 321 ? 17.187 15.183 2.391 1.00 35.19 321 ASP A CA 1
ATOM 2500 C C . ASP A 1 321 ? 15.906 15.988 2.080 1.00 35.19 321 ASP A C 1
ATOM 2502 O O . ASP A 1 321 ? 15.153 16.347 2.990 1.00 35.19 321 ASP A O 1
ATOM 2506 N N . GLU A 1 322 ? 15.584 16.191 0.797 1.00 37.59 322 GLU A N 1
ATOM 2507 C CA . GLU A 1 322 ? 14.381 16.876 0.318 1.00 37.59 322 GLU A CA 1
ATOM 2508 C C . GLU A 1 322 ? 13.344 15.886 -0.232 1.00 37.59 322 GLU A C 1
ATOM 2510 O O . GLU A 1 322 ? 12.854 16.013 -1.357 1.00 37.59 322 GLU A O 1
ATOM 2515 N N . TYR A 1 323 ? 12.885 14.934 0.587 1.00 42.41 323 TYR A N 1
ATOM 2516 C CA . TYR A 1 323 ? 11.558 14.340 0.354 1.00 42.41 323 TYR A CA 1
ATOM 2517 C C . TYR A 1 323 ? 10.471 15.408 0.600 1.00 42.41 323 TYR A C 1
ATOM 2519 O O . TYR A 1 323 ? 9.664 15.330 1.529 1.00 42.41 323 TYR A O 1
ATOM 2527 N N . HIS A 1 324 ? 10.466 16.459 -0.216 1.00 33.62 324 HIS A N 1
ATOM 2528 C CA . HIS A 1 324 ? 9.433 17.466 -0.257 1.00 33.62 324 HIS A CA 1
ATOM 2529 C C . HIS A 1 324 ? 8.193 16.846 -0.883 1.00 33.62 324 HIS A C 1
ATOM 2531 O O . HIS A 1 324 ? 8.247 16.298 -1.978 1.00 33.62 324 HIS A O 1
ATOM 2537 N N . TYR A 1 325 ? 7.067 16.952 -0.174 1.00 37.97 325 TYR A N 1
ATOM 2538 C CA . TYR A 1 325 ? 5.734 16.812 -0.745 1.00 37.97 325 TYR A CA 1
ATOM 2539 C C . TYR A 1 325 ? 5.574 17.912 -1.799 1.00 37.97 325 TYR A C 1
ATOM 2541 O O . TYR A 1 325 ? 5.403 19.070 -1.402 1.00 37.97 325 TYR A O 1
ATOM 2549 N N . PRO A 1 326 ? 5.609 17.624 -3.112 1.00 34.06 326 PRO A N 1
ATOM 2550 C CA . PRO A 1 326 ? 5.253 18.625 -4.094 1.00 34.06 326 PRO A CA 1
ATOM 2551 C C . PRO A 1 326 ? 3.733 18.751 -3.999 1.00 34.06 326 PRO A C 1
ATOM 2553 O O . PRO A 1 326 ? 2.975 17.925 -4.508 1.00 34.06 326 PRO A O 1
ATOM 2556 N N . GLY A 1 327 ? 3.291 19.745 -3.232 1.00 37.53 327 GLY A N 1
ATOM 2557 C CA . GLY A 1 327 ? 1.940 20.262 -3.330 1.00 37.53 327 GLY A CA 1
ATOM 2558 C C . GLY A 1 327 ? 1.746 20.814 -4.737 1.00 37.53 327 GLY A C 1
ATOM 2559 O O . GLY A 1 327 ? 2.627 21.493 -5.258 1.00 37.53 327 GLY A O 1
ATOM 2560 N N . ALA A 1 328 ? 0.579 20.526 -5.304 1.00 35.88 328 ALA A N 1
ATOM 2561 C CA . ALA A 1 328 ? 0.194 20.728 -6.698 1.00 35.88 328 ALA A CA 1
ATOM 2562 C C . ALA A 1 328 ? 0.726 19.635 -7.634 1.00 35.88 328 ALA A C 1
ATOM 2564 O O . ALA A 1 328 ? 1.921 19.453 -7.782 1.00 35.88 328 ALA A O 1
ATOM 2565 N N . PHE A 1 329 ? -0.180 18.872 -8.252 1.00 34.22 329 PHE A N 1
ATOM 2566 C CA . PHE A 1 329 ? -0.395 18.868 -9.706 1.00 34.22 329 PHE A CA 1
ATOM 2567 C C . PHE A 1 329 ? -1.383 17.760 -10.107 1.00 34.22 329 PHE A C 1
ATOM 2569 O O . PHE A 1 329 ? -1.272 16.612 -9.688 1.00 34.22 329 PHE A O 1
ATOM 2576 N N . GLY A 1 330 ? -2.349 18.134 -10.957 1.00 29.50 330 GLY A N 1
ATOM 2577 C CA . GLY A 1 330 ? -3.356 17.236 -11.538 1.00 29.50 330 GLY A CA 1
ATOM 2578 C C . GLY A 1 330 ? -4.772 17.819 -11.686 1.00 29.50 330 GLY A C 1
ATOM 2579 O O . GLY A 1 330 ? -5.722 17.053 -11.780 1.00 29.50 330 GLY A O 1
ATOM 2580 N N . GLU A 1 331 ? -4.961 19.143 -11.718 1.00 32.50 331 GLU A N 1
ATOM 2581 C CA . GLU A 1 331 ? -6.262 19.819 -11.504 1.00 32.50 331 GLU A CA 1
ATOM 2582 C C . GLU A 1 331 ? -7.472 19.303 -12.312 1.00 32.50 331 GLU A C 1
ATOM 2584 O O . GLU A 1 331 ? -8.592 19.378 -11.820 1.00 32.50 331 GLU A O 1
ATOM 2589 N N . LYS A 1 332 ? -7.307 18.729 -13.513 1.00 32.94 332 LYS A N 1
ATOM 2590 C CA . LYS A 1 332 ? -8.459 18.312 -14.343 1.00 32.94 332 LYS A CA 1
ATOM 2591 C C . LYS A 1 332 ? -8.977 16.889 -14.085 1.00 32.94 332 LYS A C 1
ATOM 2593 O O . LYS A 1 332 ? -10.187 16.687 -14.104 1.00 32.94 332 LYS A O 1
ATOM 2598 N N . VAL A 1 333 ? -8.104 15.910 -13.822 1.00 33.75 333 VAL A N 1
ATOM 2599 C CA . VAL A 1 333 ? -8.517 14.520 -13.497 1.00 33.75 333 VAL A CA 1
ATOM 2600 C C . VAL A 1 333 ? -8.665 14.354 -11.986 1.00 33.75 333 VAL A C 1
ATOM 2602 O O . VAL A 1 333 ? -9.655 13.785 -11.527 1.00 33.75 333 VAL A O 1
ATOM 2605 N N . THR A 1 334 ? -7.754 14.958 -11.217 1.00 42.06 334 THR A N 1
ATOM 2606 C CA . THR A 1 334 ? -7.888 15.116 -9.768 1.00 42.06 334 THR A CA 1
ATOM 2607 C C . THR A 1 334 ? -9.135 15.929 -9.445 1.00 42.06 334 THR A C 1
ATOM 2609 O O . THR A 1 334 ? -9.841 15.566 -8.523 1.00 42.06 334 THR A O 1
ATOM 2612 N N . GLY A 1 335 ? -9.486 16.941 -10.248 1.00 39.66 335 GLY A N 1
ATOM 2613 C CA . GLY A 1 335 ? -10.748 17.669 -10.115 1.00 39.66 335 GLY A CA 1
ATOM 2614 C C . GLY A 1 335 ? -11.977 16.800 -10.370 1.00 39.66 335 GLY A C 1
ATOM 2615 O O . GLY A 1 335 ? -12.919 16.887 -9.614 1.00 39.66 335 GLY A O 1
ATOM 2616 N N . ALA A 1 336 ? -12.005 15.909 -11.366 1.00 35.81 336 ALA A N 1
ATOM 2617 C CA . ALA A 1 336 ? -13.174 15.045 -11.592 1.00 35.81 336 ALA A CA 1
ATOM 2618 C C . ALA A 1 336 ? -13.361 13.985 -10.488 1.00 35.81 336 ALA A C 1
ATOM 2620 O O . ALA A 1 336 ? -14.489 13.741 -10.062 1.00 35.81 336 ALA A O 1
ATOM 2621 N N . LEU A 1 337 ? -12.263 13.392 -10.007 1.00 40.59 337 LEU A N 1
ATOM 2622 C CA . LEU A 1 337 ? -12.279 12.418 -8.913 1.00 40.59 337 LEU A CA 1
ATOM 2623 C C . LEU A 1 337 ? -12.523 13.091 -7.547 1.00 40.59 337 LEU A C 1
ATOM 2625 O O . LEU A 1 337 ? -13.319 12.581 -6.762 1.00 40.59 337 LEU A O 1
ATOM 2629 N N . LYS A 1 338 ? -11.937 14.274 -7.295 1.00 46.72 338 LYS A N 1
ATOM 2630 C CA . LYS A 1 338 ? -12.245 15.114 -6.123 1.00 46.72 338 LYS A CA 1
ATOM 2631 C C . LYS A 1 338 ? -13.664 15.656 -6.185 1.00 46.72 338 LYS A C 1
ATOM 2633 O O . LYS A 1 338 ? -14.370 15.489 -5.218 1.00 46.72 338 LYS A O 1
ATOM 2638 N N . ASN A 1 339 ? -14.144 16.176 -7.312 1.00 43.81 339 ASN A N 1
ATOM 2639 C CA . ASN A 1 339 ? -15.528 16.643 -7.466 1.00 43.81 339 ASN A CA 1
ATOM 2640 C C . ASN A 1 339 ? -16.540 15.498 -7.298 1.00 43.81 339 ASN A C 1
ATOM 2642 O O . ASN A 1 339 ? -17.656 15.735 -6.852 1.00 43.81 339 ASN A O 1
ATOM 2646 N N . ALA A 1 340 ? -16.196 14.260 -7.677 1.00 44.94 340 ALA A N 1
ATOM 2647 C CA . ALA A 1 340 ? -17.026 13.091 -7.386 1.00 44.94 340 ALA A CA 1
ATOM 2648 C C . ALA A 1 340 ? -17.043 12.773 -5.879 1.00 44.94 340 ALA A C 1
ATOM 2650 O O . ALA A 1 340 ? -18.112 12.513 -5.338 1.00 44.94 340 ALA A O 1
ATOM 2651 N N . ALA A 1 341 ? -15.897 12.882 -5.199 1.00 44.84 341 ALA A N 1
ATOM 2652 C CA . ALA A 1 341 ? -15.793 12.761 -3.744 1.00 44.84 341 ALA A CA 1
ATOM 2653 C C . ALA A 1 341 ? -16.452 13.934 -2.977 1.00 44.84 341 ALA A C 1
ATOM 2655 O O . ALA A 1 341 ? -17.061 13.728 -1.934 1.00 44.84 341 ALA A O 1
ATOM 2656 N N . GLU A 1 342 ? -16.401 15.153 -3.512 1.00 45.69 342 GLU A N 1
ATOM 2657 C CA . GLU A 1 342 ? -17.002 16.371 -2.954 1.00 45.69 342 GLU A CA 1
ATOM 2658 C C . GLU A 1 342 ? -18.523 16.397 -3.164 1.00 45.69 342 GLU A C 1
ATOM 2660 O O . GLU A 1 342 ? -19.275 16.899 -2.330 1.00 45.69 342 GLU A O 1
ATOM 2665 N N . LYS A 1 343 ? -19.020 15.799 -4.255 1.00 49.78 343 LYS A N 1
ATOM 2666 C CA . LYS A 1 343 ? -20.460 15.544 -4.437 1.00 49.78 343 LYS A CA 1
ATOM 2667 C C . LYS A 1 343 ? -21.013 14.568 -3.394 1.00 49.78 343 LYS A C 1
ATOM 2669 O O . LYS A 1 343 ? -22.203 14.632 -3.095 1.00 49.78 343 LYS A O 1
ATOM 2674 N N . ASP A 1 344 ? -20.161 13.718 -2.825 1.00 44.00 344 ASP A N 1
ATOM 2675 C CA . ASP A 1 344 ? -20.501 12.809 -1.729 1.00 44.00 344 ASP A CA 1
ATOM 2676 C C . ASP A 1 344 ? -20.368 13.465 -0.330 1.00 44.00 344 ASP A C 1
ATOM 2678 O O . ASP A 1 344 ? -20.857 12.907 0.657 1.00 44.00 344 ASP A O 1
ATOM 2682 N N . SER A 1 345 ? -19.769 14.663 -0.226 1.00 38.41 345 SER A N 1
ATOM 2683 C CA . SER A 1 345 ? -19.497 15.386 1.031 1.00 38.41 345 SER A CA 1
ATOM 2684 C C . SER A 1 345 ? -20.495 16.516 1.347 1.00 38.41 345 SER A C 1
ATOM 2686 O O . SER A 1 345 ? -20.130 17.517 1.961 1.00 38.41 345 SER A O 1
ATOM 2688 N N . PHE A 1 346 ? -21.761 16.412 0.917 1.00 38.44 346 PHE A N 1
ATOM 2689 C CA . PHE A 1 346 ? -22.764 17.460 1.164 1.00 38.44 346 PHE A CA 1
ATOM 2690 C C . PHE A 1 346 ? -24.008 16.948 1.902 1.00 38.44 346 PHE A C 1
ATOM 2692 O O . PHE A 1 346 ? -24.943 16.412 1.307 1.00 38.44 346 PHE A O 1
ATOM 2699 N N . THR A 1 347 ? -24.080 17.230 3.206 1.00 41.50 347 THR A N 1
ATOM 2700 C CA . THR A 1 347 ? -25.343 17.292 3.959 1.00 41.50 347 THR A CA 1
ATOM 2701 C C . THR A 1 347 ? -25.501 18.676 4.593 1.00 41.50 347 THR A C 1
ATOM 2703 O O . THR A 1 347 ? -25.195 18.880 5.763 1.00 41.50 347 THR A O 1
ATOM 2706 N N . GLY A 1 348 ? -25.987 19.661 3.831 1.00 35.09 348 GLY A N 1
ATOM 2707 C CA . GLY A 1 348 ? -26.361 20.959 4.402 1.00 35.09 348 GLY A CA 1
ATOM 2708 C C . GLY A 1 348 ? -26.789 21.994 3.367 1.00 35.09 348 GLY A C 1
ATOM 2709 O O . GLY A 1 348 ? -25.994 22.420 2.544 1.00 35.09 348 GLY A O 1
ATOM 2710 N N . ARG A 1 349 ? -28.060 22.415 3.402 1.00 34.28 349 ARG A N 1
ATOM 2711 C CA . ARG A 1 349 ? -28.624 23.477 2.545 1.00 34.28 349 ARG A CA 1
ATOM 2712 C C . ARG A 1 349 ? -27.759 24.753 2.554 1.00 34.28 349 ARG A C 1
ATOM 2714 O O . ARG A 1 349 ? -27.287 25.138 3.625 1.00 34.28 349 ARG A O 1
ATOM 2721 N N . PRO A 1 350 ? -27.666 25.497 1.435 1.00 33.91 350 PRO A N 1
ATOM 2722 C CA . PRO A 1 350 ? -27.058 26.820 1.449 1.00 33.91 350 PRO A CA 1
ATOM 2723 C C . PRO A 1 350 ? -27.874 27.741 2.363 1.00 33.91 350 PRO A C 1
ATOM 2725 O O . PRO A 1 350 ? -29.046 28.029 2.100 1.00 33.91 350 PRO A O 1
ATOM 2728 N N . ARG A 1 351 ? -27.259 28.226 3.447 1.00 37.78 351 ARG A N 1
ATOM 2729 C CA . ARG A 1 351 ? -27.767 29.401 4.159 1.00 37.78 351 ARG A CA 1
ATOM 2730 C C . ARG A 1 351 ? -27.665 30.581 3.195 1.00 37.78 351 ARG A C 1
ATOM 2732 O O . ARG A 1 351 ? -26.581 31.096 2.951 1.00 37.78 351 ARG A O 1
ATOM 2739 N N . ARG A 1 352 ? -28.805 31.003 2.643 1.00 39.81 352 ARG A N 1
ATOM 2740 C CA . ARG A 1 352 ? -28.953 32.320 2.013 1.00 39.81 352 ARG A CA 1
ATOM 2741 C C . ARG A 1 352 ? -28.724 33.382 3.091 1.00 39.81 352 ARG A C 1
ATOM 2743 O O . ARG A 1 352 ? -29.654 33.748 3.804 1.00 39.81 352 ARG A O 1
ATOM 2750 N N . GLY A 1 353 ? -27.485 33.837 3.232 1.00 32.75 353 GLY A N 1
ATOM 2751 C CA . GLY A 1 353 ? -27.174 35.087 3.912 1.00 32.75 353 GLY A CA 1
ATOM 2752 C C . GLY A 1 353 ? -27.559 36.238 2.992 1.00 32.75 353 GLY A C 1
ATOM 2753 O O . GLY A 1 353 ? -26.999 36.371 1.908 1.00 32.75 353 GLY A O 1
ATOM 2754 N N . ARG A 1 354 ? -28.561 37.021 3.397 1.00 35.81 354 ARG A N 1
ATOM 2755 C CA . ARG A 1 354 ? -28.829 38.349 2.838 1.00 35.81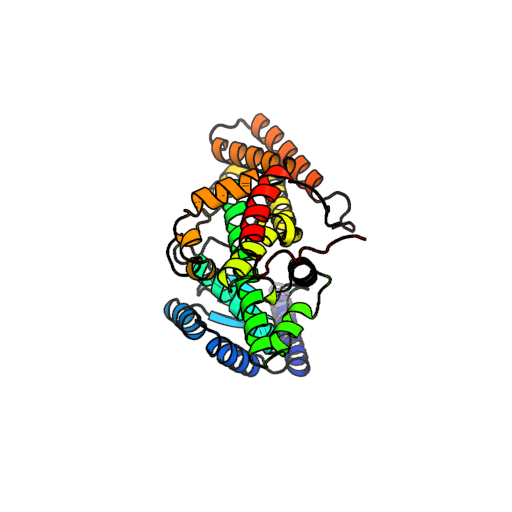 354 ARG A CA 1
ATOM 2756 C C . ARG A 1 354 ? -27.683 39.272 3.259 1.00 35.81 354 ARG A C 1
ATOM 2758 O O . ARG A 1 354 ? -27.402 39.351 4.453 1.00 35.81 354 ARG A O 1
ATOM 2765 N N . SER A 1 355 ? -27.069 39.959 2.304 1.00 35.59 355 SER A N 1
ATOM 2766 C CA . SER A 1 355 ? -26.270 41.154 2.583 1.00 35.59 355 SER A CA 1
ATOM 2767 C C . SER A 1 355 ? -27.198 42.306 2.996 1.00 35.59 355 SER A C 1
ATOM 2769 O O . SER A 1 355 ? -28.292 42.403 2.426 1.00 35.59 355 SER A O 1
ATOM 2771 N N . PRO A 1 356 ? -26.807 43.163 3.953 1.00 42.31 356 PRO A N 1
ATOM 2772 C CA . PRO A 1 356 ? -27.144 44.581 3.898 1.00 42.31 356 PRO A CA 1
ATOM 2773 C C . PRO A 1 356 ? -26.493 45.235 2.676 1.00 42.31 356 PRO A C 1
ATOM 2775 O O . PRO A 1 356 ? -25.338 44.857 2.359 1.00 42.31 356 PRO A O 1
#

Sequence (356 aa):
MAAVQDQAENSSGAFNRAAKSFGSWLYQQRHGKHDTRKADMLARVATFPGGQELLQKAAKRGVSIVVAPKKEIGSDGYYDAAKEPPEIGIANSGNPAAMAMALWHELRHMRQHEGNPAGMAFGGQLKDPRTAHLMGMMAEADAFTAETLMALQQKKSGNPEYFDAMFSRPDYGPHRYIAGFLRQQPYESFKDDAAFARALFTGMMTEGLLSYRASYFSRLGFHFRVSEDLAAFRRRVGNSKQGGIEADAPLAALYGPGFMSVSPKALMAAFYAAQPADERQALRLAQNTVNRADRLTEQEFRDARQEVIRRTQEIYMKDPDEYHYPGAFGEKVTGALKNAAEKDSFTGRPRRGRSP

Radius of gyration: 22.9 Å; Cα contacts (8 Å, |Δi|>4): 437; chains: 1; bounding box: 74×72×58 Å

Nearest PDB structures (foldseek):
  5xjm-assembly1_A  TM=1.960E-01  e=5.274E-01  Homo sapiens
  3hq2-assembly1_B  TM=2.815E-01  e=2.891E+00  Bacillus subtilis
  2v7c-assembly2_B  TM=2.610E-01  e=8.718E+00  Homo sapiens

Solvent-accessible surface area (backbone atoms only — not comparable to full-atom values): 19232 Å² total; per-residue (Å²): 118,69,74,60,52,56,50,52,55,51,48,53,51,48,48,53,50,48,52,52,50,50,51,51,47,55,48,28,71,74,37,46,52,49,66,63,50,45,53,54,19,52,56,53,32,47,71,41,92,66,27,48,61,51,51,52,50,36,54,77,67,53,39,43,80,44,58,41,78,60,85,52,92,90,46,50,49,43,60,40,49,77,44,92,62,24,34,35,43,34,27,58,78,54,44,56,45,41,39,20,47,31,50,54,30,33,49,44,52,54,61,43,25,73,78,25,49,64,32,78,53,90,49,29,45,52,32,57,32,51,58,40,51,49,50,53,46,51,50,51,22,52,22,53,32,52,40,50,52,50,21,52,51,35,34,76,73,74,41,48,60,37,38,52,40,64,51,69,56,45,88,47,68,49,43,28,40,51,53,53,47,43,72,77,53,42,76,86,49,30,74,43,72,27,39,44,36,47,34,47,28,51,45,26,66,77,64,28,47,55,68,60,51,45,51,29,37,48,34,34,27,46,58,45,63,78,24,86,46,58,68,54,37,47,51,50,39,72,69,30,60,66,50,47,63,58,85,77,73,76,70,47,61,58,40,32,74,81,45,62,73,54,52,66,68,57,52,47,52,53,52,56,70,45,47,57,70,66,58,50,47,38,35,50,50,49,36,50,50,50,80,32,51,94,74,54,51,65,65,60,42,53,54,51,36,52,52,36,36,51,46,35,37,68,75,63,56,66,49,91,89,51,82,66,80,75,79,80,86,46,71,73,55,49,39,53,56,46,50,54,31,51,68,37,42,69,84,74,80,85,78,82,76,79,78,132

Foldseek 3Di:
DVVVVVVVVVVVVVVVVVVQVVVQVVVCVVQNDFVVLVVLLLVVLCVFDCSVVLVVVCVVLVEAEGEGADPDPPPQWEWQLPDVNTYIYGHRPSQSLLRNLRVQLRSLVVQQCVPPNLAPCLFLFLALSLCSLLSNLLSNLLSVLVSQLRCVVCVVVVNNSNVCSLCVPCPDALNVQVVVVCVVAPPVLFPDQLLSSLQSSLCSLQARHLVSLLSNLVRNLVLLVVQPWLVSNLVSLVVRDDHDGDQDDDSQVSNPPVSVPQGVVNVSVLSLVQYDPLSNVLSVLSNVCSVCSVPDDRVNSVVSSVVSNVSSCVVQVPDPVPPDRPPDDRCPSSVVSNVVSVVRRDDDDDDPDDDD